Protein AF-0000000087012455 (afdb_homodimer)

Nearest PDB structures (foldseek):
  2fe1-assembly1_A-2  TM=7.683E-01  e=1.495E-05  Pyrobaculum aerophilum str. IM2
  4xgq-assembly2_G  TM=8.069E-01  e=7.813E-05  Mycobacterium tuberculosis H37Rv
  7by2-assembly1_B-2  TM=7.811E-01  e=8.272E-05  Klebsiella pneumoniae
  4xgr-assembly1_A  TM=8.334E-01  e=2.445E-04  Mycobacterium tuberculosis H37Rv
  3zvk-assembly1_B  TM=7.595E-01  e=7.813E-05  Rickettsia felis

Sequence (282 aa):
MIVDTGVIIECINEAGKYHEKVKKLIESNTSLFVTPITLSEVIYVSYRVYRAAGLNDANDYAKEFVEWLLNKLKVTEINHEIVIKAGEIKKKYGIALPDCYVIATADYLKDKALFKKEKEIVQALDRIRKELGDIISFIDKMIVDTGVIIECINEAGKYHEKVKKLIESNTSLFVTPITLSEVIYVSYRVYRAAGLNDANDYAKEFVEWLLNKLKVTEINHEIVIKAGEIKKKYGIALPDCYVIATADYLKDKALFKKEKEIVQALDRIRKELGDIISFIDK

Radius of gyration: 19.21 Å; Cα contacts (8 Å, |Δi|>4): 453; chains: 2; bounding box: 48×53×43 Å

pLDDT: mean 96.35, std 4.44, range [67.0, 98.94]

Structure (mmCIF, N/CA/C/O backbone):
data_AF-0000000087012455-model_v1
#
loop_
_entity.id
_entity.type
_entity.pdbx_description
1 polymer 'PIN domain-containing protein'
#
loop_
_atom_site.group_PDB
_atom_site.id
_atom_site.type_symbol
_atom_site.label_atom_id
_atom_site.label_alt_id
_atom_site.label_comp_id
_atom_site.label_asym_id
_atom_site.label_entity_id
_atom_site.label_seq_id
_atom_site.pdbx_PDB_ins_code
_atom_site.Cartn_x
_atom_site.Cartn_y
_atom_site.Cartn_z
_atom_site.occupancy
_atom_site.B_iso_or_equiv
_atom_site.auth_seq_id
_atom_site.auth_comp_id
_atom_site.auth_asym_id
_atom_site.auth_atom_id
_atom_site.pdbx_PDB_model_num
ATOM 1 N N . MET A 1 1 ? -10.125 6.445 15.523 1 96.12 1 MET A N 1
ATOM 2 C CA . MET A 1 1 ? -10.398 6.648 14.109 1 96.12 1 MET A CA 1
ATOM 3 C C . MET A 1 1 ? -9.133 6.488 13.281 1 96.12 1 MET A C 1
ATOM 5 O O . MET A 1 1 ? -8.062 6.941 13.688 1 96.12 1 MET A O 1
ATOM 9 N N . ILE A 1 2 ? -9.25 5.824 12.172 1 98.44 2 ILE A N 1
ATOM 10 C CA . ILE A 1 2 ? -8.125 5.641 11.266 1 98.44 2 ILE A CA 1
ATOM 11 C C . ILE A 1 2 ? -8.148 6.715 10.18 1 98.44 2 ILE A C 1
ATOM 13 O O . ILE A 1 2 ? -9.094 6.785 9.391 1 98.44 2 ILE A O 1
ATOM 17 N N . VAL A 1 3 ? -7.125 7.523 10.102 1 98.19 3 VAL A N 1
ATOM 18 C CA . VAL A 1 3 ? -7.141 8.711 9.258 1 98.19 3 VAL A CA 1
ATOM 19 C C . VAL A 1 3 ? -6.418 8.422 7.945 1 98.19 3 VAL A C 1
ATOM 21 O O . VAL A 1 3 ? -5.332 7.836 7.941 1 98.19 3 VAL A O 1
ATOM 24 N N . ASP A 1 4 ? -7.012 8.859 6.891 1 98.44 4 ASP A N 1
ATOM 25 C CA . ASP A 1 4 ? -6.445 8.688 5.555 1 98.44 4 ASP A CA 1
ATOM 26 C C . ASP A 1 4 ? -5.445 9.789 5.23 1 98.44 4 ASP A C 1
ATOM 28 O O . ASP A 1 4 ? -5.461 10.852 5.855 1 98.44 4 ASP A O 1
ATOM 32 N N . THR A 1 5 ? -4.668 9.523 4.27 1 98.56 5 THR A N 1
ATOM 33 C CA . THR A 1 5 ? -3.6 10.43 3.865 1 98.56 5 THR A CA 1
ATOM 34 C C . THR A 1 5 ? -4.172 11.781 3.438 1 98.56 5 THR A C 1
ATOM 36 O O . THR A 1 5 ? -3.633 12.828 3.801 1 98.56 5 THR A O 1
ATOM 39 N N . GLY A 1 6 ? -5.266 11.703 2.705 1 97.25 6 GLY A N 1
ATOM 40 C CA . GLY A 1 6 ? -5.852 12.938 2.215 1 97.25 6 GLY A CA 1
ATOM 41 C C . GLY A 1 6 ? -6.262 13.883 3.328 1 97.25 6 GLY A C 1
ATOM 42 O O . GLY A 1 6 ? -6.199 15.109 3.162 1 97.25 6 GLY A O 1
ATOM 43 N N . VAL A 1 7 ? -6.676 13.328 4.414 1 97.69 7 VAL A N 1
ATOM 44 C CA . VAL A 1 7 ? -7.051 14.141 5.57 1 97.69 7 VAL A CA 1
ATOM 45 C C . VAL A 1 7 ? -5.793 14.703 6.23 1 97.69 7 VAL A C 1
ATOM 47 O O . VAL A 1 7 ? -5.723 15.898 6.523 1 97.69 7 VAL A O 1
ATOM 50 N N . ILE A 1 8 ? -4.773 13.938 6.434 1 97.94 8 ILE A N 1
ATOM 51 C CA . ILE A 1 8 ? -3.543 14.328 7.117 1 97.94 8 ILE A CA 1
ATOM 52 C C . ILE A 1 8 ? -2.873 15.469 6.363 1 97.94 8 ILE A C 1
ATOM 54 O O . ILE A 1 8 ? -2.4 16.438 6.973 1 97.94 8 ILE A O 1
ATOM 58 N N . ILE A 1 9 ? -2.861 15.391 5.039 1 97.88 9 ILE A N 1
ATOM 59 C CA . ILE A 1 9 ? -2.131 16.344 4.203 1 97.88 9 ILE A CA 1
ATOM 60 C C . ILE A 1 9 ? -2.801 17.703 4.27 1 97.88 9 ILE A C 1
ATOM 62 O O . ILE A 1 9 ? -2.168 18.734 3.998 1 97.88 9 ILE A O 1
ATOM 66 N N . GLU A 1 10 ? -4.035 17.75 4.699 1 96.69 10 GLU A N 1
ATOM 67 C CA . GLU A 1 10 ? -4.715 19.031 4.875 1 96.69 10 GLU A CA 1
ATOM 68 C C . GLU A 1 10 ? -4.062 19.844 5.98 1 96.69 10 GLU A C 1
ATOM 70 O O . GLU A 1 10 ? -4.234 21.062 6.039 1 96.69 10 GLU A O 1
ATOM 75 N N . CYS A 1 11 ? -3.354 19.203 6.871 1 95.88 11 CYS A N 1
ATOM 76 C CA . CYS A 1 11 ? -2.65 19.891 7.941 1 95.88 11 CYS A CA 1
ATOM 77 C C . CYS A 1 11 ? -1.62 20.859 7.379 1 95.88 11 CYS A C 1
ATOM 79 O O . CYS A 1 11 ? -1.346 21.906 7.98 1 95.88 11 CYS A O 1
ATOM 81 N N . ILE A 1 12 ? -1.13 20.516 6.133 1 96.19 12 ILE A N 1
ATOM 82 C CA . ILE A 1 12 ? -0.026 21.312 5.621 1 96.19 12 ILE A CA 1
ATOM 83 C C . ILE A 1 12 ? -0.475 22.078 4.375 1 96.19 12 ILE A C 1
ATOM 85 O O . ILE A 1 12 ? 0.324 22.766 3.74 1 96.19 12 ILE A O 1
ATOM 89 N N . ASN A 1 13 ? -1.659 21.875 3.98 1 94.06 13 ASN A N 1
ATOM 90 C CA . ASN A 1 13 ? -2.27 22.688 2.938 1 94.06 13 ASN A CA 1
ATOM 91 C C . ASN A 1 13 ? -2.885 23.969 3.512 1 94.06 13 ASN A C 1
ATOM 93 O O . ASN A 1 13 ? -4.102 24.062 3.672 1 94.06 13 ASN A O 1
ATOM 97 N N . GLU A 1 14 ? -2.174 24.953 3.662 1 91 14 GLU A N 1
ATOM 98 C CA . GLU A 1 14 ? -2.557 26.141 4.398 1 91 14 GLU A CA 1
ATOM 99 C C . GLU A 1 14 ? -3.713 26.875 3.713 1 91 14 GLU A C 1
ATOM 101 O O . GLU A 1 14 ? -4.523 27.516 4.375 1 91 14 GLU A O 1
ATOM 106 N N . ALA A 1 15 ? -3.803 26.781 2.42 1 90.44 15 ALA A N 1
ATOM 107 C CA . ALA A 1 15 ? -4.848 27.469 1.668 1 90.44 15 ALA A CA 1
ATOM 108 C C . ALA A 1 15 ? -6.125 26.625 1.61 1 90.44 15 ALA A C 1
ATOM 110 O O . ALA A 1 15 ? -7.16 27.094 1.127 1 90.44 15 ALA A O 1
ATOM 111 N N . GLY A 1 16 ? -6.023 25.469 2.17 1 91 16 GLY A N 1
ATOM 112 C CA . GLY A 1 16 ? -7.145 24.547 2.039 1 91 16 GLY A CA 1
ATOM 113 C C . GLY A 1 16 ? -8.258 24.812 3.029 1 91 16 GLY A C 1
ATOM 114 O O . GLY A 1 16 ? -8.008 25.297 4.137 1 91 16 GLY A O 1
ATOM 115 N N . LYS A 1 17 ? -9.492 24.391 2.662 1 93.19 17 LYS A N 1
ATOM 116 C CA . LYS A 1 17 ? -10.695 24.609 3.455 1 93.19 17 LYS A CA 1
ATOM 117 C C . LYS A 1 17 ? -10.625 23.859 4.785 1 93.19 17 LYS A C 1
ATOM 119 O O . LYS A 1 17 ? -11.164 24.328 5.793 1 93.19 17 LYS A O 1
ATOM 124 N N . TYR A 1 18 ? -9.875 22.797 4.879 1 96.12 18 TYR A N 1
ATOM 125 C CA . TYR A 1 18 ? -9.922 21.922 6.047 1 96.12 18 TYR A CA 1
ATOM 126 C C . TYR A 1 18 ? -8.656 22.062 6.887 1 96.12 18 TYR A C 1
ATOM 128 O O . TYR A 1 18 ? -8.484 21.359 7.883 1 96.12 18 TYR A O 1
ATOM 136 N N . HIS A 1 19 ? -7.82 22.938 6.488 1 96.25 19 HIS A N 1
ATOM 137 C CA . HIS A 1 19 ? -6.516 23.078 7.129 1 96.25 19 HIS A CA 1
ATOM 138 C C . HIS A 1 19 ? -6.66 23.234 8.641 1 96.25 19 HIS A C 1
ATOM 140 O O . HIS A 1 19 ? -6.164 22.406 9.406 1 96.25 19 HIS A O 1
ATOM 146 N N . GLU A 1 20 ? -7.41 24.203 9.117 1 95.44 20 GLU A N 1
ATOM 147 C CA . GLU A 1 20 ? -7.539 24.5 10.547 1 95.44 20 GLU A CA 1
ATOM 148 C C . GLU A 1 20 ? -8.289 23.375 11.266 1 95.44 20 GLU A C 1
ATOM 150 O O . GLU A 1 20 ? -7.934 23.016 12.391 1 95.44 20 GLU A O 1
ATOM 155 N N . LYS A 1 21 ? -9.25 22.859 10.617 1 94.94 21 LYS A N 1
ATOM 156 C CA . LYS A 1 21 ? -10.055 21.797 11.211 1 94.94 21 LYS A CA 1
ATOM 157 C C . LYS A 1 21 ? -9.211 20.562 11.477 1 94.94 21 LYS A C 1
ATOM 159 O O . LYS A 1 21 ? -9.258 19.984 12.57 1 94.94 21 LYS A O 1
ATOM 164 N N . VAL A 1 22 ? -8.438 20.203 10.484 1 96.19 22 VAL A N 1
ATOM 165 C CA . VAL A 1 22 ? -7.637 18.984 10.609 1 96.19 22 VAL A CA 1
ATOM 166 C C . VAL A 1 22 ? -6.504 19.203 11.609 1 96.19 22 VAL A C 1
ATOM 168 O O . VAL A 1 22 ? -6.199 18.328 12.414 1 96.19 22 VAL A O 1
ATOM 171 N N . LYS A 1 23 ? -5.926 20.344 11.539 1 94.62 23 LYS A N 1
ATOM 172 C CA . LYS A 1 23 ? -4.871 20.672 12.5 1 94.62 23 LYS A CA 1
ATOM 173 C C . LYS A 1 23 ? -5.383 20.562 13.938 1 94.62 23 LYS A C 1
ATOM 175 O O . LYS A 1 23 ? -4.734 19.953 14.789 1 94.62 23 LYS A O 1
ATOM 180 N N . LYS A 1 24 ? -6.492 21.094 14.188 1 94.44 24 LYS A N 1
ATOM 181 C CA . LYS A 1 24 ? -7.098 21.047 15.516 1 94.44 24 LYS A CA 1
ATOM 182 C C . LYS A 1 24 ? -7.426 19.609 15.906 1 94.44 24 LYS A C 1
ATOM 184 O O . LYS A 1 24 ? -7.219 19.203 17.062 1 94.44 24 LYS A O 1
ATOM 189 N N . LEU A 1 25 ? -7.934 18.875 14.961 1 94.62 25 LEU A N 1
ATOM 190 C CA . LEU A 1 25 ? -8.297 17.484 15.195 1 94.62 25 LEU A CA 1
ATOM 191 C C . LEU A 1 25 ? -7.078 16.672 15.641 1 94.62 25 LEU A C 1
ATOM 193 O O . LEU A 1 25 ? -7.148 15.93 16.625 1 94.62 25 LEU A O 1
ATOM 197 N N . ILE A 1 26 ? -6 16.844 15.008 1 94.25 26 ILE A N 1
ATOM 198 C CA . ILE A 1 26 ? -4.793 16.078 15.273 1 94.25 26 ILE A CA 1
ATOM 199 C C . ILE A 1 26 ? -4.141 16.578 16.562 1 94.25 26 ILE A C 1
ATOM 201 O O . ILE A 1 26 ? -3.611 15.781 17.344 1 94.25 26 ILE A O 1
ATOM 205 N N . GLU A 1 27 ? -4.301 17.812 16.859 1 93.06 27 GLU A N 1
ATOM 206 C CA . GLU A 1 27 ? -3.686 18.406 18.047 1 93.06 27 GLU A CA 1
ATOM 207 C C . GLU A 1 27 ? -4.484 18.062 19.297 1 93.06 27 GLU A C 1
ATOM 209 O O . GLU A 1 27 ? -3.928 18.016 20.391 1 93.06 27 GLU A O 1
ATOM 214 N N . SER A 1 28 ? -5.734 17.953 19.266 1 87.5 28 SER A N 1
ATOM 215 C CA . SER A 1 28 ? -6.617 17.812 20.422 1 87.5 28 SER A CA 1
ATOM 216 C C . SER A 1 28 ? -6.508 16.422 21.031 1 87.5 28 SER A C 1
ATOM 218 O O . SER A 1 28 ? -7.113 16.141 22.078 1 87.5 28 SER A O 1
ATOM 220 N N . ASN A 1 29 ? -5.57 15.766 20.906 1 67.12 29 ASN A N 1
ATOM 221 C CA . ASN A 1 29 ? -5.281 14.477 21.516 1 67.12 29 ASN A CA 1
ATOM 222 C C . ASN A 1 29 ? -6.418 13.484 21.297 1 67.12 29 ASN A C 1
ATOM 224 O O . ASN A 1 29 ? -6.973 12.945 22.266 1 67.12 29 ASN A O 1
ATOM 228 N N . THR A 1 30 ? -6.859 13.445 20.203 1 69.62 30 THR A N 1
ATOM 229 C CA . THR A 1 30 ? -7.852 12.445 19.844 1 69.62 30 THR A CA 1
ATOM 230 C C . THR A 1 30 ? -7.176 11.109 19.531 1 69.62 30 THR A C 1
ATOM 232 O O . THR A 1 30 ? -5.965 11.055 19.297 1 69.62 30 THR A O 1
ATOM 235 N N . SER A 1 31 ? -7.738 10.023 19.906 1 88.12 31 SER A N 1
ATOM 236 C CA . SER A 1 31 ? -7.406 8.641 19.578 1 88.12 31 SER A CA 1
ATOM 237 C C . SER A 1 31 ? -7.387 8.414 18.078 1 88.12 31 SER A C 1
ATOM 239 O O . SER A 1 31 ? -8.219 7.676 17.547 1 88.12 31 SER A O 1
ATOM 241 N N . LEU A 1 32 ? -6.457 9.117 17.406 1 95.94 32 LEU A N 1
ATOM 242 C CA . LEU A 1 32 ? -6.309 8.992 15.953 1 95.94 32 LEU A CA 1
ATOM 243 C C . LEU A 1 32 ? -5.176 8.039 15.602 1 95.94 32 LEU A C 1
ATOM 245 O O . LEU A 1 32 ? -4.137 8.023 16.266 1 95.94 32 LEU A O 1
ATOM 249 N N . PHE A 1 33 ? -5.465 7.273 14.602 1 97.88 33 PHE A N 1
ATOM 250 C CA . PHE A 1 33 ? -4.488 6.301 14.125 1 97.88 33 PHE A CA 1
ATOM 251 C C . PHE A 1 33 ? -4.227 6.477 12.641 1 97.88 33 PHE A C 1
ATOM 253 O O . PHE A 1 33 ? -5.094 6.953 11.898 1 97.88 33 PHE A O 1
ATOM 260 N N . VAL A 1 34 ? -3.09 6.145 12.273 1 98.38 34 VAL A N 1
ATOM 261 C CA . VAL A 1 34 ? -2.785 5.934 10.859 1 98.38 34 VAL A CA 1
ATOM 262 C C . VAL A 1 34 ? -2.273 4.512 10.648 1 98.38 34 VAL A C 1
ATOM 264 O O . VAL A 1 34 ? -1.724 3.9 11.562 1 98.38 34 VAL A O 1
ATOM 267 N N . THR A 1 35 ? -2.475 4.012 9.469 1 98.88 35 THR A N 1
ATOM 268 C CA . THR A 1 35 ? -1.866 2.729 9.125 1 98.88 35 THR A CA 1
ATOM 269 C C . THR A 1 35 ? -0.404 2.912 8.734 1 98.88 35 THR A C 1
ATOM 271 O O . THR A 1 35 ? 0.019 4.02 8.391 1 98.88 35 THR A O 1
ATOM 274 N N . PRO A 1 36 ? 0.361 1.833 8.742 1 98.81 36 PRO A N 1
ATOM 275 C CA . PRO A 1 36 ? 1.727 1.922 8.227 1 98.81 36 PRO A CA 1
ATOM 276 C C . PRO A 1 36 ? 1.777 2.432 6.785 1 98.81 36 PRO A C 1
ATOM 278 O O . PRO A 1 36 ? 2.662 3.217 6.438 1 98.81 36 PRO A O 1
ATOM 281 N N . ILE A 1 37 ? 0.837 2.062 5.961 1 98.88 37 ILE A N 1
ATOM 282 C CA . ILE A 1 37 ? 0.806 2.443 4.555 1 98.88 37 ILE A CA 1
ATOM 283 C C . ILE A 1 37 ? 0.484 3.932 4.43 1 98.88 37 ILE A C 1
ATOM 285 O O . ILE A 1 37 ? 1.097 4.641 3.629 1 98.88 37 ILE A O 1
ATOM 289 N N . THR A 1 38 ? -0.435 4.402 5.238 1 98.81 38 THR A N 1
ATOM 290 C CA . THR A 1 38 ? -0.749 5.824 5.262 1 98.81 38 THR A CA 1
ATOM 291 C C . THR A 1 38 ? 0.479 6.645 5.648 1 98.81 38 THR A C 1
ATOM 293 O O . THR A 1 38 ? 0.753 7.684 5.043 1 98.81 38 THR A O 1
ATOM 296 N N . LEU A 1 39 ? 1.195 6.156 6.629 1 98.81 39 LEU A N 1
ATOM 297 C CA . LEU A 1 39 ? 2.396 6.859 7.062 1 98.81 39 LEU A CA 1
ATOM 298 C C . LEU A 1 39 ? 3.416 6.945 5.934 1 98.81 39 LEU A C 1
ATOM 300 O O . LEU A 1 39 ? 4.008 8 5.703 1 98.81 39 LEU A O 1
ATOM 304 N N . SER A 1 40 ? 3.641 5.867 5.195 1 98.88 40 SER A N 1
ATOM 305 C CA . SER A 1 40 ? 4.539 5.883 4.043 1 98.88 40 SER A CA 1
ATOM 306 C C . SER A 1 40 ? 4.09 6.902 3.006 1 98.88 40 SER A C 1
ATOM 308 O O . SER A 1 40 ? 4.914 7.609 2.426 1 98.88 40 SER A O 1
ATOM 310 N N . GLU A 1 41 ? 2.814 6.973 2.812 1 98.81 41 GLU A N 1
ATOM 311 C CA . GLU A 1 41 ? 2.258 7.914 1.846 1 98.81 41 GLU A CA 1
ATOM 312 C C . GLU A 1 41 ? 2.525 9.359 2.266 1 98.81 41 GLU A C 1
ATOM 314 O O . GLU A 1 41 ? 2.863 10.203 1.431 1 98.81 41 GLU A O 1
ATOM 319 N N . VAL A 1 42 ? 2.34 9.602 3.504 1 98.75 42 VAL A N 1
ATOM 320 C CA . VAL A 1 42 ? 2.496 10.961 4.004 1 98.75 42 VAL A CA 1
ATOM 321 C C . VAL A 1 42 ? 3.928 11.438 3.77 1 98.75 42 VAL A C 1
ATOM 323 O O . VAL A 1 42 ? 4.156 12.609 3.477 1 98.75 42 VAL A O 1
ATOM 326 N N . ILE A 1 43 ? 4.887 10.531 3.771 1 98.75 43 ILE A N 1
ATOM 327 C CA . ILE A 1 43 ? 6.297 10.875 3.607 1 98.75 43 ILE A CA 1
ATOM 328 C C . ILE A 1 43 ? 6.52 11.484 2.225 1 98.75 43 ILE A C 1
ATOM 330 O O . ILE A 1 43 ? 7.035 12.594 2.107 1 98.75 43 ILE A O 1
ATOM 334 N N . TYR A 1 44 ? 6.008 10.836 1.183 1 98.62 44 TYR A N 1
ATOM 335 C CA . TYR A 1 44 ? 6.309 11.352 -0.147 1 98.62 44 TYR A CA 1
ATOM 336 C C . TYR A 1 44 ? 5.285 12.398 -0.568 1 98.62 44 TYR A C 1
ATOM 338 O O . TYR A 1 44 ? 5.602 13.32 -1.33 1 98.62 44 TYR A O 1
ATOM 346 N N . VAL A 1 45 ? 4.09 12.359 -0.045 1 98.44 45 VAL A N 1
ATOM 347 C CA . VAL A 1 45 ? 3.059 13.312 -0.446 1 98.44 45 VAL A CA 1
ATOM 348 C C . VAL A 1 45 ? 3.342 14.68 0.185 1 98.44 45 VAL A C 1
ATOM 350 O O . VAL A 1 45 ? 3.18 15.711 -0.463 1 98.44 45 VAL A O 1
ATOM 353 N N . SER A 1 46 ? 3.734 14.664 1.467 1 98.62 46 SER A N 1
ATOM 354 C CA . SER A 1 46 ? 4.078 15.93 2.1 1 98.62 46 SER A CA 1
ATOM 355 C C . SER A 1 46 ? 5.266 16.594 1.403 1 98.62 46 SER A C 1
ATOM 357 O O . SER A 1 46 ? 5.273 17.812 1.202 1 98.62 46 SER A O 1
ATOM 359 N N . TYR A 1 47 ? 6.246 15.781 0.954 1 98.31 47 TYR A N 1
ATOM 360 C CA . TYR A 1 47 ? 7.371 16.281 0.175 1 98.31 47 TYR A CA 1
ATOM 361 C C . TYR A 1 47 ? 6.891 16.969 -1.095 1 98.31 47 TYR A C 1
ATOM 363 O O . TYR A 1 47 ? 7.336 18.078 -1.417 1 98.31 47 TYR A O 1
ATOM 371 N N . ARG A 1 48 ? 6.004 16.391 -1.725 1 97.19 48 ARG A N 1
ATOM 372 C CA . ARG A 1 48 ? 5.48 16.938 -2.971 1 97.19 48 ARG A CA 1
ATOM 373 C C . ARG A 1 48 ? 4.734 18.25 -2.725 1 97.19 48 ARG A C 1
ATOM 375 O O . ARG A 1 48 ? 4.836 19.188 -3.52 1 97.19 48 ARG A O 1
ATOM 382 N N . VAL A 1 49 ? 3.988 18.266 -1.613 1 96.62 49 VAL A N 1
ATOM 383 C CA . VAL A 1 49 ? 3.23 19.453 -1.26 1 96.62 49 VAL A CA 1
ATOM 384 C C . VAL A 1 49 ? 4.188 20.609 -0.977 1 96.62 49 VAL A C 1
ATOM 386 O O . VAL A 1 49 ? 4.008 21.719 -1.493 1 96.62 49 VAL A O 1
ATOM 389 N N . TYR A 1 50 ? 5.223 20.344 -0.247 1 97.44 50 TYR A N 1
ATOM 390 C CA . TYR A 1 50 ? 6.184 21.391 0.106 1 97.44 50 TYR A CA 1
ATOM 391 C C . TYR A 1 50 ? 6.98 21.828 -1.115 1 97.44 50 TYR A C 1
ATOM 393 O O . TYR A 1 50 ? 7.266 23.016 -1.278 1 97.44 50 TYR A O 1
ATOM 401 N N . ARG A 1 51 ? 7.309 20.906 -1.937 1 96.12 51 ARG A N 1
ATOM 402 C CA . ARG A 1 51 ? 8 21.25 -3.176 1 96.12 51 ARG A CA 1
ATOM 403 C C . ARG A 1 51 ? 7.129 22.125 -4.062 1 96.12 51 ARG A C 1
ATOM 405 O O . ARG A 1 51 ? 7.609 23.109 -4.641 1 96.12 51 ARG A O 1
ATOM 412 N N . ALA A 1 52 ? 5.922 21.797 -4.156 1 94.75 52 ALA A N 1
ATOM 413 C CA . ALA A 1 52 ? 4.984 22.547 -4.984 1 94.75 52 ALA A CA 1
ATOM 414 C C . ALA A 1 52 ? 4.773 23.953 -4.434 1 94.75 52 ALA A C 1
ATOM 416 O O . ALA A 1 52 ? 4.5 24.891 -5.191 1 94.75 52 ALA A O 1
ATOM 417 N N . ALA A 1 53 ? 4.918 24.094 -3.139 1 93.81 53 ALA A N 1
ATOM 418 C CA . ALA A 1 53 ? 4.758 25.375 -2.479 1 93.81 53 ALA A CA 1
ATOM 419 C C . ALA A 1 53 ? 6.012 26.234 -2.645 1 93.81 53 ALA A C 1
ATOM 421 O O . ALA A 1 53 ? 6.066 27.375 -2.154 1 93.81 53 ALA A O 1
ATOM 422 N N . GLY A 1 54 ? 7.086 25.672 -3.209 1 92.94 54 GLY A N 1
ATOM 423 C CA . GLY A 1 54 ? 8.281 26.438 -3.523 1 92.94 54 GLY A CA 1
ATOM 424 C C . GLY A 1 54 ? 9.312 26.422 -2.408 1 92.94 54 GLY A C 1
ATOM 425 O O . GLY A 1 54 ? 10.219 27.266 -2.383 1 92.94 54 GLY A O 1
ATOM 426 N N . LEU A 1 55 ? 9.133 25.453 -1.571 1 92.5 55 LEU A N 1
ATOM 427 C CA . LEU A 1 55 ? 10.07 25.406 -0.458 1 92.5 55 LEU A CA 1
ATOM 428 C C . LEU A 1 55 ? 11.328 24.625 -0.846 1 92.5 55 LEU A C 1
ATOM 430 O O . LEU A 1 55 ? 11.25 23.484 -1.289 1 92.5 55 LEU A O 1
ATOM 434 N N . ASN A 1 56 ? 12.484 25.25 -0.718 1 91.69 56 ASN A N 1
ATOM 435 C CA . ASN A 1 56 ? 13.75 24.656 -1.141 1 91.69 56 ASN A CA 1
ATOM 436 C C . ASN A 1 56 ? 14.156 23.5 -0.242 1 91.69 56 ASN A C 1
ATOM 438 O O . ASN A 1 56 ? 14.875 22.594 -0.677 1 91.69 56 ASN A O 1
ATOM 442 N N . ASP A 1 57 ? 13.672 23.438 0.977 1 96.25 57 ASP A N 1
ATOM 443 C CA . ASP A 1 57 ? 14.008 22.359 1.912 1 96.25 57 ASP A CA 1
ATOM 444 C C . ASP A 1 57 ? 12.805 21.453 2.16 1 96.25 57 ASP A C 1
ATOM 446 O O . ASP A 1 57 ? 12.508 21.109 3.305 1 96.25 57 ASP A O 1
ATOM 450 N N . ALA A 1 58 ? 12.172 21.125 1.085 1 97 58 ALA A N 1
ATOM 451 C CA . ALA A 1 58 ? 10.945 20.344 1.163 1 97 58 ALA A CA 1
ATOM 452 C C . ALA A 1 58 ? 11.172 19.031 1.908 1 97 58 ALA A C 1
ATOM 454 O O . ALA A 1 58 ? 10.297 18.562 2.637 1 97 58 ALA A O 1
ATOM 455 N N . ASN A 1 59 ? 12.336 18.422 1.701 1 96.94 59 ASN A N 1
ATOM 456 C CA . ASN A 1 59 ? 12.664 17.156 2.375 1 96.94 59 ASN A CA 1
ATOM 457 C C . ASN A 1 59 ? 12.672 17.328 3.893 1 96.94 59 ASN A C 1
ATOM 459 O O . ASN A 1 59 ? 12.141 16.484 4.617 1 96.94 59 ASN A O 1
ATOM 463 N N . ASP A 1 60 ? 13.266 18.422 4.367 1 97.94 60 ASP A N 1
ATOM 464 C CA . ASP A 1 60 ? 13.336 18.672 5.801 1 97.94 60 ASP A CA 1
ATOM 465 C C . ASP A 1 60 ? 11.953 18.953 6.379 1 97.94 60 ASP A C 1
ATOM 467 O O . ASP A 1 60 ? 11.625 18.484 7.469 1 97.94 60 ASP A O 1
ATOM 471 N N . TYR A 1 61 ? 11.188 19.688 5.621 1 97.75 61 TYR A N 1
ATOM 472 C CA . TYR A 1 61 ? 9.828 19.984 6.066 1 97.75 61 TYR A CA 1
ATOM 473 C C . TYR A 1 61 ? 9 18.719 6.16 1 97.75 61 TYR A C 1
ATOM 475 O O . TYR A 1 61 ? 8.242 18.531 7.121 1 97.75 61 TYR A O 1
ATOM 483 N N . ALA A 1 62 ? 9.148 17.875 5.16 1 98.31 62 ALA A N 1
ATOM 484 C CA . ALA A 1 62 ? 8.414 16.609 5.172 1 98.31 62 ALA A CA 1
ATOM 485 C C . ALA A 1 62 ? 8.828 15.75 6.359 1 98.31 62 ALA A C 1
ATOM 487 O O . ALA A 1 62 ? 7.973 15.172 7.039 1 98.31 62 ALA A O 1
ATOM 488 N N . LYS A 1 63 ? 10.102 15.68 6.621 1 97.94 63 LYS A N 1
ATOM 489 C CA . LYS A 1 63 ? 10.609 14.914 7.754 1 97.94 63 LYS A CA 1
ATOM 490 C C . LYS A 1 63 ? 10.055 15.445 9.07 1 97.94 63 LYS A C 1
ATOM 492 O O . LYS A 1 63 ? 9.641 14.68 9.938 1 97.94 63 LYS A O 1
ATOM 497 N N . GLU A 1 64 ? 10.062 16.75 9.211 1 98.25 64 GLU A N 1
ATOM 498 C CA . GLU A 1 64 ? 9.555 17.391 10.422 1 98.25 64 GLU A CA 1
ATOM 499 C C . GLU A 1 64 ? 8.062 17.125 10.594 1 98.25 64 GLU A C 1
ATOM 501 O O . GLU A 1 64 ? 7.586 16.891 11.703 1 98.25 64 GLU A O 1
ATOM 506 N N . PHE A 1 65 ? 7.418 17.234 9.477 1 98.31 65 PHE A N 1
ATOM 507 C CA . PHE A 1 65 ? 5.98 16.984 9.523 1 98.31 65 PHE A CA 1
ATOM 508 C C . PHE A 1 65 ? 5.68 15.562 9.977 1 98.31 65 PHE A C 1
ATOM 510 O O . PHE A 1 65 ? 4.812 15.352 10.828 1 98.31 65 PHE A O 1
ATOM 517 N N . VAL A 1 66 ? 6.344 14.578 9.453 1 98.38 66 VAL A N 1
ATOM 518 C CA . VAL A 1 66 ? 6.152 13.172 9.812 1 98.38 66 VAL A CA 1
ATOM 519 C C . VAL A 1 66 ? 6.488 12.969 11.289 1 98.38 66 VAL A C 1
ATOM 521 O O . VAL A 1 66 ? 5.777 12.25 12 1 98.38 66 VAL A O 1
ATOM 524 N N . GLU A 1 67 ? 7.551 13.586 11.742 1 98 67 GLU A N 1
ATOM 525 C CA . GLU A 1 67 ? 7.918 13.492 13.148 1 98 67 GLU A CA 1
ATOM 526 C C . GLU A 1 67 ? 6.832 14.078 14.039 1 98 67 GLU A C 1
ATOM 528 O O . GLU A 1 67 ? 6.488 13.5 15.07 1 98 67 GLU A O 1
ATOM 533 N N . TRP A 1 68 ? 6.383 15.211 13.633 1 97 68 TRP A N 1
ATOM 534 C CA . TRP A 1 68 ? 5.293 15.852 14.367 1 97 68 TRP A CA 1
ATOM 535 C C . TRP A 1 68 ? 4.07 14.938 14.422 1 97 68 TRP A C 1
ATOM 537 O O . TRP A 1 68 ? 3.479 14.742 15.484 1 97 68 TRP A O 1
ATOM 547 N N . LEU A 1 69 ? 3.73 14.398 13.281 1 97.06 69 LEU A N 1
ATOM 548 C CA . LEU A 1 69 ? 2.584 13.5 13.172 1 97.06 69 LEU A CA 1
ATOM 549 C C . LEU A 1 69 ? 2.721 12.32 14.125 1 97.06 69 LEU A C 1
ATOM 551 O O . LEU A 1 69 ? 1.759 11.953 14.805 1 97.06 69 LEU A O 1
ATOM 555 N N . LEU A 1 70 ? 3.916 11.75 14.234 1 96.19 70 LEU A N 1
ATOM 556 C CA . LEU A 1 70 ? 4.172 10.562 15.047 1 96.19 70 LEU A CA 1
ATOM 557 C C . LEU A 1 70 ? 4.113 10.898 16.531 1 96.19 70 LEU A C 1
ATOM 559 O O . LEU A 1 70 ? 3.969 10.008 17.375 1 96.19 70 LEU A O 1
ATOM 563 N N . ASN A 1 71 ? 4.242 12.172 16.828 1 94.94 71 ASN A N 1
ATOM 564 C CA . ASN A 1 71 ? 4.09 12.617 18.203 1 94.94 71 ASN A CA 1
ATOM 565 C C . ASN A 1 71 ? 2.623 12.828 18.562 1 94.94 71 ASN A C 1
ATOM 567 O O . ASN A 1 71 ? 2.277 12.93 19.75 1 94.94 71 ASN A O 1
ATOM 571 N N . LYS A 1 72 ? 1.805 12.844 17.531 1 94.81 72 LYS A N 1
ATOM 572 C CA . LYS A 1 72 ? 0.411 13.203 17.766 1 94.81 72 LYS A CA 1
ATOM 573 C C . LYS A 1 72 ? -0.51 12 17.594 1 94.81 72 LYS A C 1
ATOM 575 O O . LYS A 1 72 ? -1.573 11.93 18.219 1 94.81 72 LYS A O 1
ATOM 580 N N . LEU A 1 73 ? -0.109 11.133 16.734 1 94.81 73 LEU A N 1
ATOM 581 C CA . LEU A 1 73 ? -0.978 9.992 16.453 1 94.81 73 LEU A CA 1
ATOM 582 C C . LEU A 1 73 ? -0.197 8.68 16.531 1 94.81 73 LEU A C 1
ATOM 584 O O . LEU A 1 73 ? 1.036 8.688 16.531 1 94.81 73 LEU A O 1
ATOM 588 N N . LYS A 1 74 ? -0.965 7.57 16.578 1 95.38 74 LYS A N 1
ATOM 589 C CA . LYS A 1 74 ? -0.358 6.242 16.656 1 95.38 74 LYS A CA 1
ATOM 590 C C . LYS A 1 74 ? -0.452 5.512 15.32 1 95.38 74 LYS A C 1
ATOM 592 O O . LYS A 1 74 ? -1.41 5.707 14.562 1 95.38 74 LYS A O 1
ATOM 597 N N . VAL A 1 75 ? 0.497 4.688 15.094 1 97.88 75 VAL A N 1
ATOM 598 C CA . VAL A 1 75 ? 0.496 3.832 13.914 1 97.88 75 VAL A CA 1
ATOM 599 C C . VAL A 1 75 ? -0.041 2.449 14.273 1 97.88 75 VAL A C 1
ATOM 601 O O . VAL A 1 75 ? 0.437 1.819 15.219 1 97.88 75 VAL A O 1
ATOM 604 N N . THR A 1 76 ? -0.972 1.984 13.578 1 98.19 76 THR A N 1
ATOM 605 C CA . THR A 1 76 ? -1.567 0.684 13.859 1 98.19 76 THR A CA 1
ATOM 606 C C . THR A 1 76 ? -0.651 -0.444 13.398 1 98.19 76 THR A C 1
ATOM 608 O O . THR A 1 76 ? 0.292 -0.212 12.641 1 98.19 76 THR A O 1
ATOM 611 N N . GLU A 1 77 ? -0.935 -1.619 13.922 1 96.94 77 GLU A N 1
ATOM 612 C CA . GLU A 1 77 ? -0.327 -2.82 13.359 1 96.94 77 GLU A CA 1
ATOM 613 C C . GLU A 1 77 ? -1.13 -3.334 12.164 1 96.94 77 GLU A C 1
ATOM 615 O O . GLU A 1 77 ? -2.295 -2.971 11.992 1 96.94 77 GLU A O 1
ATOM 620 N N . ILE A 1 78 ? -0.465 -4.059 11.352 1 97.25 78 ILE A N 1
ATOM 621 C CA . ILE A 1 78 ? -1.134 -4.781 10.273 1 97.25 78 ILE A CA 1
ATOM 622 C C . ILE A 1 78 ? -1.027 -6.285 10.516 1 97.25 78 ILE A C 1
ATOM 624 O O . ILE A 1 78 ? 0.075 -6.82 10.656 1 97.25 78 ILE A O 1
ATOM 628 N N . ASN A 1 79 ? -2.184 -6.934 10.672 1 98.06 79 ASN A N 1
ATOM 629 C CA . ASN A 1 79 ? -2.189 -8.383 10.844 1 98.06 79 ASN A CA 1
ATOM 630 C C . ASN A 1 79 ? -2.773 -9.086 9.625 1 98.06 79 ASN A C 1
ATOM 632 O O . ASN A 1 79 ? -3.15 -8.438 8.648 1 98.06 79 ASN A O 1
ATOM 636 N N . HIS A 1 80 ? -2.801 -10.359 9.734 1 98.06 80 HIS A N 1
ATOM 637 C CA . HIS A 1 80 ? -3.234 -11.18 8.609 1 98.06 80 HIS A CA 1
ATOM 638 C C . HIS A 1 80 ? -4.664 -10.836 8.203 1 98.06 80 HIS A C 1
ATOM 640 O O . HIS A 1 80 ? -4.977 -10.766 7.012 1 98.06 80 HIS A O 1
ATOM 646 N N . GLU A 1 81 ? -5.492 -10.633 9.133 1 98.56 81 GLU A N 1
ATOM 647 C CA . GLU A 1 81 ? -6.891 -10.32 8.844 1 98.56 81 GLU A CA 1
ATOM 648 C C . GLU A 1 81 ? -7.02 -9.008 8.078 1 98.56 81 GLU A C 1
ATOM 650 O O . GLU A 1 81 ? -7.789 -8.922 7.117 1 98.56 81 GLU A O 1
ATOM 655 N N . ILE A 1 82 ? -6.277 -8.023 8.477 1 98.81 82 ILE A N 1
ATOM 656 C CA . ILE A 1 82 ? -6.301 -6.719 7.828 1 98.81 82 ILE A CA 1
ATOM 657 C C . ILE A 1 82 ? -5.762 -6.84 6.402 1 98.81 82 ILE A C 1
ATOM 659 O O . ILE A 1 82 ? -6.32 -6.254 5.469 1 98.81 82 ILE A O 1
ATOM 663 N N . VAL A 1 83 ? -4.75 -7.645 6.242 1 98.88 83 VAL A N 1
ATOM 664 C CA . VAL A 1 83 ? -4.109 -7.836 4.945 1 98.88 83 VAL A CA 1
ATOM 665 C C . VAL A 1 83 ? -5.098 -8.461 3.967 1 98.88 83 VAL A C 1
ATOM 667 O O . VAL A 1 83 ? -5.262 -7.98 2.844 1 98.88 83 VAL A O 1
ATOM 670 N N . ILE A 1 84 ? -5.781 -9.461 4.418 1 98.69 84 ILE A N 1
ATOM 671 C CA . ILE A 1 84 ? -6.742 -10.164 3.58 1 98.69 84 ILE A CA 1
ATOM 672 C C . ILE A 1 84 ? -7.926 -9.258 3.268 1 98.69 84 ILE A C 1
ATOM 674 O O . ILE A 1 84 ? -8.336 -9.141 2.111 1 98.69 84 ILE A O 1
ATOM 678 N N . LYS A 1 85 ? -8.352 -8.586 4.227 1 98.75 85 LYS A N 1
ATOM 679 C CA . LYS A 1 85 ? -9.508 -7.707 4.062 1 98.75 85 LYS A CA 1
ATOM 680 C C . LYS A 1 85 ? -9.195 -6.562 3.102 1 98.75 85 LYS A C 1
ATOM 682 O O . LYS A 1 85 ? -10.039 -6.188 2.281 1 98.75 85 LYS A O 1
ATOM 687 N N . ALA A 1 86 ? -8.047 -5.988 3.197 1 98.88 86 ALA A N 1
ATOM 688 C CA . ALA A 1 86 ? -7.664 -4.91 2.293 1 98.88 86 ALA A CA 1
ATOM 689 C C . ALA A 1 86 ? -7.684 -5.379 0.84 1 98.88 86 ALA A C 1
ATOM 691 O O . ALA A 1 86 ? -8.188 -4.676 -0.038 1 98.88 86 ALA A O 1
ATOM 692 N N . GLY A 1 87 ? -7.105 -6.594 0.585 1 98.81 87 GLY A N 1
ATOM 693 C CA . GLY A 1 87 ? -7.145 -7.152 -0.756 1 98.81 87 GLY A CA 1
ATOM 694 C C . GLY A 1 87 ? -8.555 -7.395 -1.263 1 98.81 87 GLY A C 1
ATOM 695 O O . GLY A 1 87 ? -8.852 -7.133 -2.43 1 98.81 87 GLY A O 1
ATOM 696 N N . GLU A 1 88 ? -9.422 -7.84 -0.349 1 98.69 88 GLU A N 1
ATOM 697 C CA . GLU A 1 88 ? -10.805 -8.117 -0.714 1 98.69 88 GLU A CA 1
ATOM 698 C C . GLU A 1 88 ? -11.562 -6.832 -1.021 1 98.69 88 GLU A C 1
ATOM 700 O O . GLU A 1 88 ? -12.367 -6.785 -1.952 1 98.69 88 GLU A O 1
ATOM 705 N N . ILE A 1 89 ? -11.312 -5.832 -0.254 1 98.69 89 ILE A N 1
ATOM 706 C CA . ILE A 1 89 ? -11.945 -4.539 -0.485 1 98.69 89 ILE A CA 1
ATOM 707 C C . ILE A 1 89 ? -11.516 -3.986 -1.842 1 98.69 89 ILE A C 1
ATOM 709 O O . ILE A 1 89 ? -12.344 -3.502 -2.615 1 98.69 89 ILE A O 1
ATOM 713 N N . LYS A 1 90 ? -10.281 -4.086 -2.111 1 98.56 90 LYS A N 1
ATOM 714 C CA . LYS A 1 90 ? -9.781 -3.639 -3.408 1 98.56 90 LYS A CA 1
ATOM 715 C C . LYS A 1 90 ? -10.438 -4.418 -4.547 1 98.56 90 LYS A C 1
ATOM 717 O O . LYS A 1 90 ? -10.836 -3.836 -5.559 1 98.56 90 LYS A O 1
ATOM 722 N N . LYS A 1 91 ? -10.492 -5.66 -4.387 1 98.19 91 LYS A N 1
ATOM 723 C CA . LYS A 1 91 ? -11.102 -6.531 -5.383 1 98.19 91 LYS A CA 1
ATOM 724 C C . LYS A 1 91 ? -12.539 -6.117 -5.668 1 98.19 91 LYS A C 1
ATOM 726 O O . LYS A 1 91 ? -12.961 -6.066 -6.828 1 98.19 91 LYS A O 1
ATOM 731 N N . LYS A 1 92 ? -13.242 -5.758 -4.648 1 97.38 92 LYS A N 1
ATOM 732 C CA . LYS A 1 92 ? -14.68 -5.516 -4.746 1 97.38 92 LYS A CA 1
ATOM 733 C C . LYS A 1 92 ? -14.969 -4.098 -5.234 1 97.38 92 LYS A C 1
ATOM 735 O O . LYS A 1 92 ? -15.891 -3.883 -6.023 1 97.38 92 LYS A O 1
ATOM 740 N N . TYR A 1 93 ? -14.141 -3.098 -4.793 1 97.44 93 TYR A N 1
ATOM 741 C CA . TYR A 1 93 ? -14.578 -1.718 -4.984 1 97.44 93 TYR A CA 1
ATOM 742 C C . TYR A 1 93 ? -13.602 -0.956 -5.871 1 97.44 93 TYR A C 1
ATOM 744 O O . TYR A 1 93 ? -13.891 0.158 -6.312 1 97.44 93 TYR A O 1
ATOM 752 N N . GLY A 1 94 ? -12.477 -1.437 -6.008 1 96.75 94 GLY A N 1
ATOM 753 C CA . GLY A 1 94 ? -11.539 -0.863 -6.961 1 96.75 94 GLY A CA 1
ATOM 754 C C . GLY A 1 94 ? -10.914 0.434 -6.477 1 96.75 94 GLY A C 1
ATOM 755 O O . GLY A 1 94 ? -10.406 1.222 -7.281 1 96.75 94 GLY A O 1
ATOM 756 N N . ILE A 1 95 ? -10.984 0.655 -5.203 1 97.12 95 ILE A N 1
ATOM 757 C CA . ILE A 1 95 ? -10.359 1.864 -4.68 1 97.12 95 ILE A CA 1
ATOM 758 C C . ILE A 1 95 ? -8.867 1.613 -4.453 1 97.12 95 ILE A C 1
ATOM 760 O O . ILE A 1 95 ? -8.414 0.469 -4.496 1 97.12 95 ILE A O 1
ATOM 764 N N . ALA A 1 96 ? -8.078 2.66 -4.219 1 97.56 96 ALA A N 1
ATOM 765 C CA . ALA A 1 96 ? -6.633 2.541 -4.066 1 97.56 96 ALA A CA 1
ATOM 766 C C . ALA A 1 96 ? -6.277 1.668 -2.869 1 97.56 96 ALA A C 1
ATOM 768 O O . ALA A 1 96 ? -6.934 1.73 -1.829 1 97.56 96 ALA A O 1
ATOM 769 N N . LEU A 1 97 ? -5.258 0.915 -2.988 1 98.5 97 LEU A N 1
ATOM 770 C CA . LEU A 1 97 ? -4.891 -0.082 -1.988 1 98.5 97 LEU A CA 1
ATOM 771 C C . LEU A 1 97 ? -4.633 0.575 -0.637 1 98.5 97 LEU A C 1
ATOM 773 O O . LEU A 1 97 ? -5.098 0.086 0.396 1 98.5 97 LEU A O 1
ATOM 777 N N . PRO A 1 98 ? -3.928 1.725 -0.554 1 98.56 98 PRO A N 1
ATOM 778 C CA . PRO A 1 98 ? -3.744 2.361 0.752 1 98.56 98 PRO A CA 1
ATOM 779 C C . PRO A 1 98 ? -5.07 2.711 1.429 1 98.56 98 PRO A C 1
ATOM 781 O O . PRO A 1 98 ? -5.203 2.553 2.645 1 98.56 98 PRO A O 1
ATOM 784 N N . ASP A 1 99 ? -6.047 3.129 0.648 1 98.62 99 ASP A N 1
ATOM 785 C CA . ASP A 1 99 ? -7.367 3.432 1.193 1 98.62 99 ASP A CA 1
ATOM 786 C C . ASP A 1 99 ? -8.047 2.17 1.712 1 98.62 99 ASP A C 1
ATOM 788 O O . ASP A 1 99 ? -8.773 2.213 2.711 1 98.62 99 ASP A O 1
ATOM 792 N N . CYS A 1 100 ? -7.832 1.076 1.037 1 98.88 100 CYS A N 1
ATOM 793 C CA . CYS A 1 100 ? -8.375 -0.202 1.481 1 98.88 100 CYS A CA 1
ATOM 794 C C . CYS A 1 100 ? -7.832 -0.579 2.854 1 98.88 100 CYS A C 1
ATOM 796 O O . CYS A 1 100 ? -8.555 -1.134 3.684 1 98.88 100 CYS A O 1
ATOM 798 N N . TYR A 1 101 ? -6.578 -0.284 3.088 1 98.94 101 TYR A N 1
ATOM 799 C CA . TYR A 1 101 ? -5.98 -0.585 4.383 1 98.94 101 TYR A CA 1
ATOM 800 C C . TYR A 1 101 ? -6.59 0.279 5.48 1 98.94 101 TYR A C 1
ATOM 802 O O . TYR A 1 101 ? -6.73 -0.164 6.621 1 98.94 101 TYR A O 1
ATOM 810 N N . VAL A 1 102 ? -6.938 1.533 5.137 1 98.94 102 VAL A N 1
ATOM 811 C CA . VAL A 1 102 ? -7.598 2.408 6.10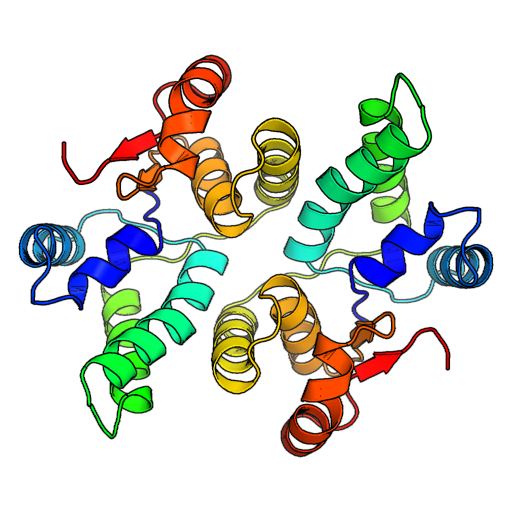2 1 98.94 102 VAL A CA 1
ATOM 812 C C . VAL A 1 102 ? -8.945 1.817 6.496 1 98.94 102 VAL A C 1
ATOM 814 O O . VAL A 1 102 ? -9.258 1.705 7.684 1 98.94 102 VAL A O 1
ATOM 817 N N . ILE A 1 103 ? -9.68 1.376 5.551 1 98.88 103 ILE A N 1
ATOM 818 C CA . ILE A 1 103 ? -11.008 0.825 5.777 1 98.88 103 ILE A CA 1
ATOM 819 C C . ILE A 1 103 ? -10.898 -0.514 6.504 1 98.88 103 ILE A C 1
ATOM 821 O O . ILE A 1 103 ? -11.602 -0.757 7.484 1 98.88 103 ILE A O 1
ATOM 825 N N . ALA A 1 104 ? -10.008 -1.396 6.059 1 98.88 104 ALA A N 1
ATOM 826 C CA . ALA A 1 104 ? -9.82 -2.715 6.656 1 98.88 104 ALA A CA 1
ATOM 827 C C . ALA A 1 104 ? -9.406 -2.598 8.117 1 98.88 104 ALA A C 1
ATOM 829 O O . ALA A 1 104 ? -9.891 -3.35 8.969 1 98.88 104 ALA 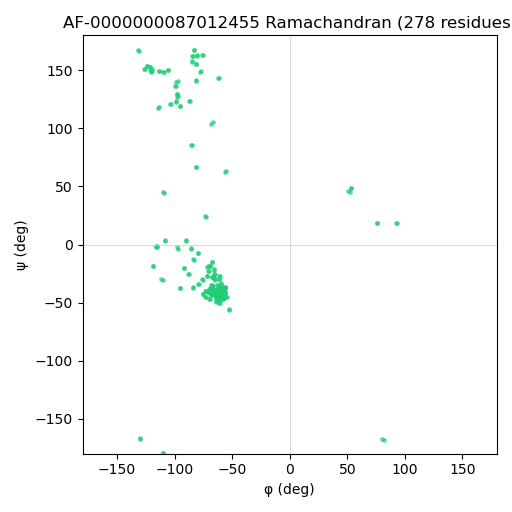A O 1
ATOM 830 N N . THR A 1 105 ? -8.492 -1.673 8.367 1 98.88 105 THR A N 1
ATOM 831 C CA . THR A 1 105 ? -8.023 -1.475 9.734 1 98.88 105 THR A CA 1
ATOM 832 C C . THR A 1 105 ? -9.141 -0.941 10.625 1 98.88 105 THR A C 1
ATOM 834 O O . THR A 1 105 ? -9.312 -1.393 11.758 1 98.88 105 THR A O 1
ATOM 837 N N . ALA A 1 106 ? -9.898 0.014 10.094 1 98.75 106 ALA A N 1
ATOM 838 C CA . ALA A 1 106 ? -11.039 0.54 10.844 1 98.75 106 ALA A CA 1
ATOM 839 C C . ALA A 1 106 ? -12.031 -0.569 11.18 1 98.75 106 ALA A C 1
ATOM 841 O O . ALA A 1 106 ? -12.516 -0.654 12.312 1 98.75 106 ALA A O 1
ATOM 842 N N . ASP A 1 107 ? -12.305 -1.366 10.219 1 98.69 107 ASP A N 1
ATOM 843 C CA . ASP A 1 107 ? -13.234 -2.475 10.43 1 98.69 107 ASP A CA 1
ATOM 844 C C . ASP A 1 107 ? -12.711 -3.43 11.5 1 98.69 107 ASP A C 1
ATOM 846 O O . ASP A 1 107 ? -13.461 -3.848 12.383 1 98.69 107 ASP A O 1
ATOM 850 N N . TYR A 1 108 ? -11.484 -3.783 11.391 1 98.56 108 TYR A N 1
ATOM 851 C CA . TYR A 1 108 ? -10.867 -4.715 12.328 1 98.56 108 TYR A CA 1
ATOM 852 C C . TYR A 1 108 ? -10.906 -4.168 13.75 1 98.56 108 TYR A C 1
ATOM 854 O O . TYR A 1 108 ? -11.18 -4.91 14.695 1 98.56 108 TYR A O 1
ATOM 862 N N . LEU A 1 109 ? -10.656 -2.891 13.883 1 97.75 109 LEU A N 1
ATOM 863 C CA . LEU A 1 109 ? -10.555 -2.275 15.203 1 97.75 109 LEU A CA 1
ATOM 864 C C . LEU A 1 109 ? -11.91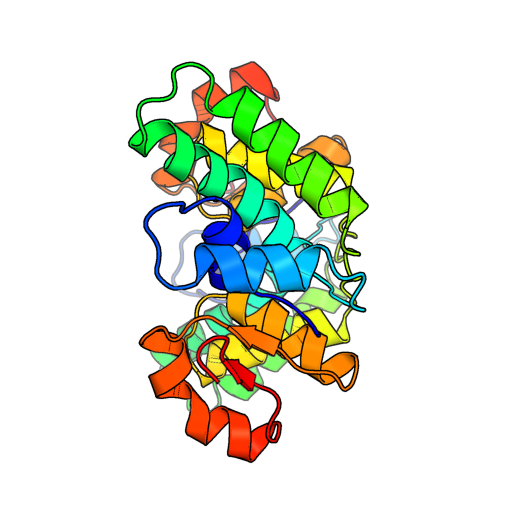4 -1.768 15.672 1 97.75 109 LEU A C 1
ATOM 866 O O . LEU A 1 109 ? -12.016 -1.148 16.734 1 97.75 109 LEU A O 1
ATOM 870 N N . LYS A 1 110 ? -12.977 -2.004 14.875 1 97.62 110 LYS A N 1
ATOM 871 C CA . LYS A 1 110 ? -14.32 -1.537 15.188 1 97.62 110 LYS A CA 1
ATOM 872 C C . LYS A 1 110 ? -14.336 -0.036 15.461 1 97.62 110 LYS A C 1
ATOM 874 O O . LYS A 1 110 ? -14.875 0.412 16.469 1 97.62 110 LYS A O 1
ATOM 879 N N . ASP A 1 111 ? -13.703 0.657 14.555 1 97.38 111 ASP A N 1
ATOM 880 C CA . ASP A 1 111 ? -13.594 2.111 14.594 1 97.38 111 ASP A CA 1
ATOM 881 C C . ASP A 1 111 ? -13.984 2.732 13.258 1 97.38 111 ASP A C 1
ATOM 883 O O . ASP A 1 111 ? -14.609 2.078 12.422 1 97.38 111 ASP A O 1
ATOM 887 N N . LYS A 1 112 ? -13.719 4.004 13.008 1 97.75 112 LYS A N 1
ATOM 888 C CA . LYS A 1 112 ? -14.102 4.715 11.789 1 97.75 112 LYS A CA 1
ATOM 889 C C . LYS A 1 112 ? -12.883 5.008 10.922 1 97.75 112 LYS A C 1
ATOM 891 O O . LYS A 1 112 ? -11.766 5.156 11.43 1 97.75 112 LYS A O 1
ATOM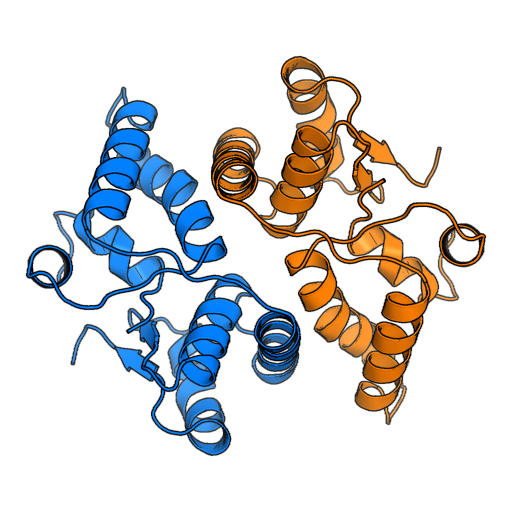 896 N N . ALA A 1 113 ? -13.117 5.027 9.68 1 98.62 113 ALA A N 1
ATOM 897 C CA . ALA A 1 113 ? -12.164 5.512 8.688 1 98.62 113 ALA A CA 1
ATOM 898 C C . ALA A 1 113 ? -12.477 6.941 8.273 1 98.62 113 ALA A C 1
ATOM 900 O O . ALA A 1 113 ? -13.578 7.23 7.793 1 98.62 113 ALA A O 1
ATOM 901 N N . LEU A 1 114 ? -11.547 7.797 8.438 1 98 114 LEU A N 1
ATOM 902 C CA . LEU A 1 114 ? -11.766 9.203 8.133 1 98 114 LEU A CA 1
ATOM 903 C C . LEU A 1 114 ? -11.117 9.586 6.809 1 98 114 LEU A C 1
ATOM 905 O O . LEU A 1 114 ? -9.898 9.492 6.656 1 98 114 LEU A O 1
ATOM 909 N N . PHE A 1 115 ? -11.961 10.062 5.895 1 98.38 115 PHE A N 1
ATOM 910 C CA . PHE A 1 115 ? -11.516 10.43 4.555 1 98.38 115 PHE A CA 1
ATOM 911 C C . PHE A 1 115 ? -11.875 11.883 4.246 1 98.38 115 PHE A C 1
ATOM 913 O O . PHE A 1 115 ? -12.781 12.445 4.863 1 98.38 115 PHE A O 1
ATOM 920 N N . LYS A 1 116 ? -11.086 12.43 3.367 1 96.06 116 LYS A N 1
ATOM 921 C CA . LYS A 1 116 ? -11.594 13.555 2.59 1 96.06 116 LYS A CA 1
ATOM 922 C C . LYS A 1 116 ? -12.516 13.078 1.472 1 96.06 116 LYS A C 1
ATOM 924 O O . LYS A 1 116 ? -12.297 12.016 0.887 1 96.06 116 LYS A O 1
ATOM 929 N N . LYS A 1 117 ? -13.477 13.852 1.128 1 94.19 117 LYS A N 1
ATOM 930 C CA . LYS A 1 117 ? -14.383 13.453 0.055 1 94.19 117 LYS A CA 1
ATOM 931 C C . LYS A 1 117 ? -13.656 13.406 -1.287 1 94.19 117 LYS A C 1
ATOM 933 O O . LYS A 1 117 ? -13.281 14.445 -1.832 1 94.19 117 LYS A O 1
ATOM 938 N N . GLU A 1 118 ? -13.422 12.281 -1.691 1 93.56 118 GLU A N 1
ATOM 939 C CA . GLU A 1 118 ? -12.836 12.031 -3.006 1 93.56 118 GLU A CA 1
ATOM 940 C C . GLU A 1 118 ? -13.75 11.148 -3.855 1 93.56 118 GLU A C 1
ATOM 942 O O . GLU A 1 118 ? -14.445 10.281 -3.328 1 93.56 118 GLU A O 1
ATOM 947 N N . LYS A 1 119 ? -13.695 11.312 -5.059 1 95.75 119 LYS A N 1
ATOM 948 C CA . LYS A 1 119 ? -14.617 10.688 -6 1 95.75 119 LYS A CA 1
ATOM 949 C C . LYS A 1 119 ? -14.641 9.172 -5.82 1 95.75 119 LYS A C 1
ATOM 951 O O . LYS A 1 119 ? -15.711 8.562 -5.766 1 95.75 119 LYS A O 1
ATOM 956 N N . GLU A 1 120 ? -13.523 8.57 -5.699 1 96 120 GLU A N 1
ATOM 957 C CA . GLU A 1 120 ? -13.414 7.117 -5.629 1 96 120 GLU A CA 1
ATOM 958 C C . GLU A 1 120 ? -14.094 6.574 -4.379 1 96 120 GLU A C 1
ATOM 960 O O . GLU A 1 120 ? -14.766 5.539 -4.43 1 96 120 GLU A O 1
ATOM 965 N N . ILE A 1 121 ? -13.945 7.25 -3.232 1 97.62 121 ILE A N 1
ATOM 966 C CA . ILE A 1 121 ? -14.523 6.801 -1.973 1 97.62 121 ILE A CA 1
ATOM 967 C C . ILE A 1 121 ? -16.031 7.027 -1.995 1 97.62 121 ILE A C 1
ATOM 969 O O . ILE A 1 12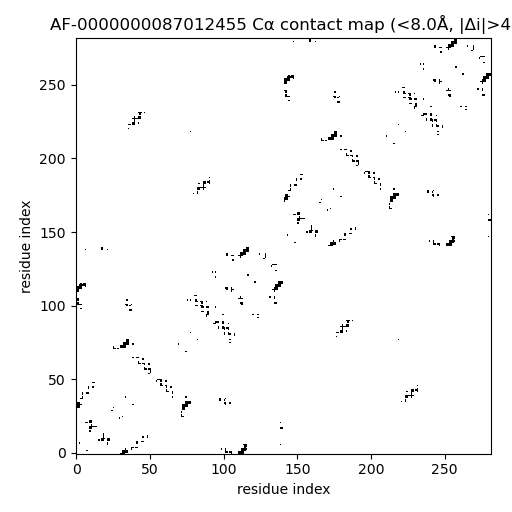1 ? -16.812 6.156 -1.585 1 97.62 121 ILE A O 1
ATOM 973 N N . VAL A 1 122 ? -16.422 8.172 -2.557 1 97.25 122 VAL A N 1
ATOM 974 C CA . VAL A 1 122 ? -17.828 8.516 -2.625 1 97.25 122 VAL A CA 1
ATOM 975 C C . VAL A 1 122 ? -18.578 7.504 -3.494 1 97.25 122 VAL A C 1
ATOM 977 O O . VAL A 1 122 ? -19.672 7.062 -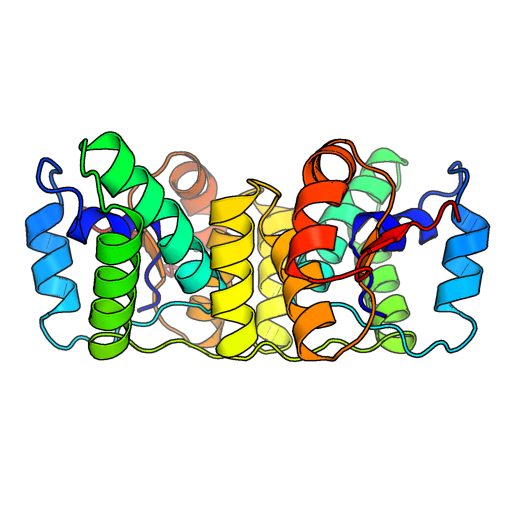3.148 1 97.25 122 VAL A O 1
ATOM 980 N N . GLN A 1 123 ? -17.969 7.098 -4.559 1 97.62 123 GLN A N 1
ATOM 981 C CA . GLN A 1 123 ? -18.594 6.176 -5.504 1 97.62 123 GLN A CA 1
ATOM 982 C C . GLN A 1 123 ? -18.781 4.793 -4.883 1 97.62 123 GLN A C 1
ATOM 984 O O . GLN A 1 123 ? -19.719 4.066 -5.23 1 97.62 123 GLN A O 1
ATOM 989 N N . ALA A 1 124 ? -17.891 4.457 -3.912 1 97.75 124 ALA A N 1
ATOM 990 C CA . ALA A 1 124 ? -17.953 3.129 -3.311 1 97.75 124 ALA A CA 1
ATOM 991 C C . ALA A 1 124 ? -18.703 3.154 -1.987 1 97.75 124 ALA A C 1
ATOM 993 O O . ALA A 1 124 ? -18.938 2.107 -1.379 1 97.75 124 ALA A O 1
ATOM 994 N N . LEU A 1 125 ? -19.156 4.285 -1.521 1 97.88 125 LEU A N 1
ATOM 995 C CA . LEU A 1 125 ? -19.625 4.523 -0.164 1 97.88 125 LEU A CA 1
ATOM 996 C C . LEU A 1 125 ? -20.828 3.645 0.154 1 97.88 125 LEU A C 1
ATOM 998 O O . LEU A 1 125 ? -20.844 2.953 1.176 1 97.88 125 LEU A O 1
ATOM 1002 N N . ASP A 1 126 ? -21.844 3.619 -0.701 1 97.62 126 ASP A N 1
ATOM 1003 C CA . ASP A 1 126 ? -23.078 2.887 -0.443 1 97.62 126 ASP A CA 1
ATOM 1004 C C . ASP A 1 126 ? -22.812 1.386 -0.345 1 97.62 126 ASP A C 1
ATOM 1006 O O . ASP A 1 126 ? -23.359 0.712 0.536 1 97.62 126 ASP A O 1
ATOM 1010 N N . ARG A 1 127 ? -22 0.85 -1.211 1 98 127 ARG A N 1
ATOM 1011 C CA . ARG A 1 127 ? -21.672 -0.574 -1.21 1 98 127 ARG A CA 1
ATOM 1012 C C . ARG A 1 127 ? -20.891 -0.958 0.041 1 98 127 ARG A C 1
ATOM 1014 O O . ARG A 1 127 ? -21.141 -2.01 0.636 1 98 127 ARG A O 1
ATOM 1021 N N . ILE A 1 128 ? -19.984 -0.054 0.448 1 98.31 128 ILE A N 1
ATOM 1022 C CA . ILE A 1 128 ? -19.188 -0.305 1.643 1 98.31 128 ILE A CA 1
ATOM 1023 C C . ILE A 1 128 ? -20.078 -0.267 2.879 1 98.31 128 ILE A C 1
ATOM 1025 O O . ILE A 1 128 ? -19.969 -1.124 3.76 1 98.31 128 ILE A O 1
ATOM 1029 N N . ARG A 1 129 ? -20.953 0.693 2.93 1 97.81 129 ARG A N 1
ATOM 1030 C CA . ARG A 1 129 ? -21.859 0.827 4.062 1 97.81 129 ARG A CA 1
ATOM 1031 C C . ARG A 1 129 ? -22.75 -0.406 4.199 1 97.81 129 ARG A C 1
ATOM 1033 O O . ARG A 1 129 ? -23 -0.87 5.312 1 97.81 129 ARG A O 1
ATOM 1040 N N . LYS A 1 130 ? -23.188 -0.916 3.111 1 97.88 130 LYS A N 1
ATOM 1041 C CA . LYS A 1 130 ? -24.047 -2.096 3.113 1 97.88 130 LYS A CA 1
ATOM 1042 C C . LYS A 1 130 ? -23.328 -3.305 3.697 1 97.88 130 LYS A C 1
ATOM 1044 O O . LYS A 1 130 ? -23.922 -4.109 4.414 1 97.88 130 LYS A O 1
ATOM 1049 N N . GLU A 1 131 ? -22.078 -3.357 3.436 1 97.25 131 GLU A N 1
ATOM 1050 C CA . GLU A 1 131 ? -21.328 -4.555 3.814 1 97.25 131 GLU A CA 1
ATOM 1051 C C . GLU A 1 131 ? -20.641 -4.375 5.168 1 97.25 131 GLU A C 1
ATOM 1053 O O . GLU A 1 131 ? -20.562 -5.324 5.953 1 97.25 131 GLU A O 1
ATOM 1058 N N . LEU A 1 132 ? -20.141 -3.152 5.43 1 97.81 132 LEU A N 1
ATOM 1059 C CA . LEU A 1 132 ? -19.266 -2.969 6.594 1 97.81 132 LEU A CA 1
ATOM 1060 C C . LEU A 1 132 ? -19.922 -2.021 7.602 1 97.81 132 LEU A C 1
ATOM 1062 O O . LEU A 1 132 ? -19.344 -1.741 8.648 1 97.81 132 LEU A O 1
ATOM 1066 N N . GLY A 1 133 ? -21.125 -1.529 7.223 1 97.19 133 GLY A N 1
ATOM 1067 C CA . GLY A 1 133 ? -21.766 -0.546 8.078 1 97.19 133 GLY A CA 1
ATOM 1068 C C . GLY A 1 133 ? -21.219 0.86 7.883 1 97.19 133 GLY A C 1
ATOM 1069 O O . GLY A 1 133 ? -20.562 1.14 6.883 1 97.19 133 GLY A O 1
ATOM 1070 N N . ASP A 1 134 ? -21.562 1.729 8.773 1 97.31 134 ASP A N 1
ATOM 1071 C CA . ASP A 1 134 ? -21.172 3.135 8.68 1 97.31 134 ASP A CA 1
ATOM 1072 C C . ASP A 1 134 ? -19.75 3.348 9.188 1 97.31 134 ASP A C 1
ATOM 1074 O O . ASP A 1 134 ? -19.531 4.129 10.117 1 97.31 134 ASP A O 1
ATOM 1078 N N . ILE A 1 135 ? -18.875 2.799 8.469 1 98.19 135 ILE A N 1
ATOM 1079 C CA . ILE A 1 135 ? -17.5 2.775 8.93 1 98.19 135 ILE A CA 1
ATOM 1080 C C . ILE A 1 135 ? -16.766 4.004 8.398 1 98.19 135 ILE A C 1
ATOM 1082 O O . ILE A 1 135 ? -15.727 4.398 8.945 1 98.19 135 ILE A O 1
ATOM 1086 N N . ILE A 1 136 ? -17.266 4.621 7.367 1 98.38 136 ILE A N 1
ATOM 1087 C CA . ILE A 1 136 ? -16.578 5.727 6.707 1 98.38 136 ILE A CA 1
ATOM 1088 C C . ILE A 1 136 ? -17.141 7.055 7.219 1 98.38 136 ILE A C 1
ATOM 1090 O O . ILE A 1 136 ? -18.344 7.238 7.309 1 98.38 136 ILE A O 1
ATOM 1094 N N . SER A 1 137 ? -16.297 7.887 7.598 1 97.69 137 SER A N 1
ATOM 1095 C CA . SER A 1 137 ? -16.594 9.273 7.945 1 97.69 137 SER A CA 1
ATOM 1096 C C . SER A 1 137 ? -15.82 10.242 7.055 1 97.69 137 SER A C 1
ATOM 1098 O O . SER A 1 137 ? -14.719 9.938 6.598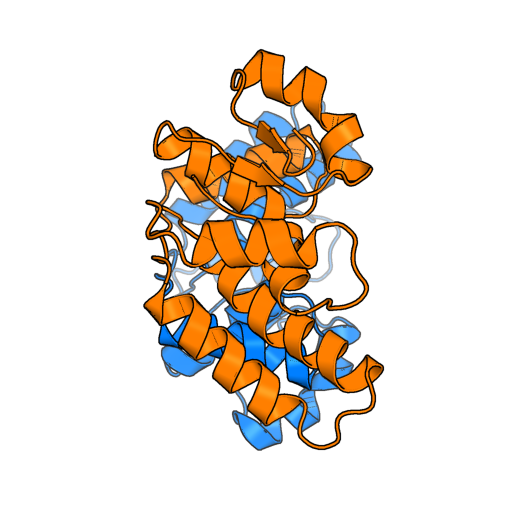 1 97.69 137 SER A O 1
ATOM 1100 N N . PHE A 1 138 ? -16.422 11.359 6.828 1 97.38 138 PHE A N 1
ATOM 1101 C CA . PHE A 1 138 ? -15.766 12.398 6.039 1 97.38 138 PHE A CA 1
ATOM 1102 C C . PHE A 1 138 ? -15.461 13.617 6.898 1 97.38 138 PHE A C 1
ATOM 1104 O O . PHE A 1 138 ? -16.234 13.969 7.789 1 97.38 138 PHE A O 1
ATOM 1111 N N . ILE A 1 139 ? -14.406 14.289 6.562 1 95 139 ILE A N 1
ATOM 1112 C CA . ILE A 1 139 ? -13.953 15.414 7.367 1 95 139 ILE A CA 1
ATOM 1113 C C . ILE A 1 139 ? -14.914 16.594 7.199 1 95 139 ILE A C 1
ATOM 1115 O O . ILE A 1 139 ? -14.984 17.469 8.062 1 95 139 ILE A O 1
ATOM 1119 N N . ASP A 1 140 ? -15.578 16.656 6.082 1 88 140 ASP A N 1
ATOM 1120 C CA . ASP A 1 140 ? -16.5 17.766 5.855 1 88 140 ASP A CA 1
ATOM 1121 C C . ASP A 1 140 ? -17.703 17.688 6.809 1 88 140 ASP A C 1
ATOM 1123 O O . ASP A 1 140 ? -18.453 18.656 6.941 1 88 140 ASP A O 1
ATOM 1127 N N . LYS A 1 141 ? -17.953 16.609 7.445 1 75.06 141 LYS A N 1
ATOM 1128 C CA . LYS A 1 141 ? -19.094 16.453 8.352 1 75.06 141 LYS A CA 1
ATOM 1129 C C . LYS A 1 141 ? -18.719 16.828 9.781 1 75.06 141 LYS A C 1
ATOM 1131 O O . LYS A 1 141 ? -17.562 16.688 10.172 1 75.06 141 LYS A O 1
ATOM 1136 N N . MET B 1 1 ? 14.469 -14.203 -0.241 1 96.12 1 MET B N 1
ATOM 1137 C CA . MET B 1 1 ? 14.148 -13.25 -1.295 1 96.12 1 MET B CA 1
ATOM 1138 C C . MET B 1 1 ? 12.703 -12.766 -1.166 1 96.12 1 MET B C 1
ATOM 1140 O O . MET B 1 1 ? 11.805 -13.547 -0.87 1 96.12 1 MET B O 1
ATOM 1144 N N . ILE B 1 2 ? 12.516 -11.492 -1.345 1 98.38 2 ILE B N 1
ATOM 1145 C CA . ILE B 1 2 ? 11.18 -10.906 -1.285 1 98.38 2 ILE B CA 1
ATOM 1146 C C . ILE B 1 2 ? 10.594 -10.805 -2.693 1 98.38 2 ILE B C 1
ATOM 1148 O O . ILE B 1 2 ? 11.141 -10.102 -3.547 1 98.38 2 ILE B O 1
ATOM 1152 N N . VAL B 1 3 ? 9.492 -11.453 -2.941 1 98.19 3 VAL B N 1
ATOM 1153 C CA . VAL B 1 3 ? 8.969 -11.602 -4.293 1 98.19 3 VAL B CA 1
ATOM 1154 C C . VAL B 1 3 ? 7.863 -10.578 -4.535 1 98.19 3 VAL B C 1
ATOM 1156 O O . VAL B 1 3 ? 6.988 -10.391 -3.689 1 98.19 3 VAL B O 1
ATOM 1159 N N . ASP B 1 4 ? 7.926 -9.984 -5.684 1 98.44 4 ASP B N 1
ATOM 1160 C CA . ASP B 1 4 ? 6.938 -8.984 -6.082 1 98.44 4 ASP B CA 1
ATOM 1161 C C . ASP B 1 4 ? 5.707 -9.648 -6.699 1 98.44 4 ASP B C 1
ATOM 1163 O O . ASP B 1 4 ? 5.766 -10.797 -7.133 1 98.44 4 ASP B O 1
ATOM 1167 N N . THR B 1 5 ? 4.68 -8.898 -6.742 1 98.5 5 THR B N 1
ATOM 1168 C CA . THR B 1 5 ? 3.395 -9.391 -7.23 1 98.5 5 THR B CA 1
ATOM 1169 C C . THR B 1 5 ? 3.508 -9.852 -8.68 1 98.5 5 THR B C 1
ATOM 1171 O O . THR B 1 5 ? 2.973 -10.898 -9.047 1 98.5 5 THR B O 1
ATOM 1174 N N . GLY B 1 6 ? 4.23 -9.062 -9.453 1 97.25 6 GLY B N 1
ATOM 1175 C CA . GLY B 1 6 ? 4.352 -9.398 -10.859 1 97.25 6 GLY B CA 1
ATOM 1176 C C . GLY B 1 6 ? 4.977 -10.766 -11.094 1 97.25 6 GLY B C 1
ATOM 1177 O O . GLY B 1 6 ? 4.629 -11.461 -12.055 1 97.25 6 GLY B O 1
ATOM 1178 N N . VAL B 1 7 ? 5.875 -11.125 -10.234 1 97.62 7 VAL B N 1
ATOM 1179 C CA . VAL B 1 7 ? 6.508 -12.438 -10.32 1 97.62 7 VAL B CA 1
ATOM 1180 C C . VAL B 1 7 ? 5.516 -13.523 -9.891 1 97.62 7 VAL B C 1
ATOM 1182 O O . VAL B 1 7 ? 5.348 -14.531 -10.578 1 97.62 7 VAL B O 1
ATOM 1185 N N . ILE B 1 8 ? 4.801 -13.359 -8.828 1 97.94 8 ILE B N 1
ATOM 1186 C CA . ILE B 1 8 ? 3.879 -14.336 -8.266 1 97.94 8 ILE B CA 1
ATOM 1187 C C . ILE B 1 8 ? 2.777 -14.648 -9.273 1 97.94 8 ILE B C 1
ATOM 1189 O O . ILE B 1 8 ? 2.406 -15.812 -9.453 1 97.94 8 ILE B O 1
ATOM 1193 N N . ILE B 1 9 ? 2.271 -13.625 -9.945 1 97.88 9 ILE B N 1
ATOM 1194 C CA . ILE B 1 9 ? 1.121 -13.758 -10.828 1 97.88 9 ILE B CA 1
ATOM 1195 C C . ILE B 1 9 ? 1.51 -14.578 -12.055 1 97.88 9 ILE B C 1
ATOM 1197 O O . ILE B 1 9 ? 0.649 -15.156 -12.727 1 97.88 9 ILE B O 1
ATOM 1201 N N . GLU B 1 10 ? 2.795 -14.688 -12.312 1 96.69 10 GLU B N 1
ATOM 1202 C CA . GLU B 1 10 ? 3.246 -15.531 -13.422 1 96.69 10 GLU B CA 1
ATOM 1203 C C . GLU B 1 10 ? 2.93 -17 -13.164 1 96.69 10 GLU B C 1
ATOM 1205 O O . GLU B 1 10 ? 2.891 -17.797 -14.094 1 96.69 10 GLU B O 1
ATOM 1210 N N . CYS B 1 11 ? 2.736 -17.359 -11.914 1 95.81 11 CYS B N 1
ATOM 1211 C CA . CYS B 1 11 ? 2.381 -18.734 -11.562 1 95.81 11 CYS B CA 1
ATOM 1212 C C . CYS B 1 11 ? 1.056 -19.141 -12.195 1 95.81 11 CYS B C 1
ATOM 1214 O O . CYS B 1 11 ? 0.848 -20.312 -12.523 1 95.81 11 CYS B O 1
ATOM 1216 N N . ILE B 1 12 ? 0.198 -18.078 -12.445 1 96.12 12 ILE B N 1
ATOM 1217 C CA . ILE B 1 12 ? -1.143 -18.422 -12.906 1 96.12 12 ILE B CA 1
ATOM 1218 C C . ILE B 1 12 ? -1.347 -17.906 -14.336 1 96.12 12 ILE B C 1
ATOM 1220 O O . ILE B 1 12 ? -2.438 -18.047 -14.891 1 96.12 12 ILE B O 1
ATOM 1224 N N . ASN B 1 13 ? -0.385 -17.281 -14.852 1 94.06 13 ASN B N 1
ATOM 1225 C CA . ASN B 1 13 ? -0.379 -16.938 -16.266 1 94.06 13 ASN B CA 1
ATOM 1226 C C . ASN B 1 13 ? 0.169 -18.078 -17.125 1 94.06 13 ASN B C 1
ATOM 1228 O O . ASN B 1 13 ? 1.315 -18.016 -17.578 1 94.06 13 ASN B O 1
ATOM 1232 N N . GLU B 1 14 ? -0.587 -18.953 -17.484 1 90.94 14 GLU B N 1
ATOM 1233 C CA . GLU B 1 14 ? -0.176 -20.203 -18.109 1 90.94 14 GLU B CA 1
ATOM 1234 C C . GLU B 1 14 ? 0.476 -19.953 -19.469 1 90.94 14 GLU B C 1
ATOM 1236 O O . GLU B 1 14 ? 1.35 -20.719 -19.891 1 90.94 14 GLU B O 1
ATOM 1241 N N . ALA B 1 15 ? 0.077 -18.922 -20.156 1 90.38 15 ALA B N 1
ATOM 1242 C CA . ALA B 1 15 ? 0.607 -18.625 -21.484 1 90.38 15 ALA B CA 1
ATOM 1243 C C . ALA B 1 15 ? 1.893 -17.812 -21.391 1 90.38 15 ALA B C 1
ATOM 1245 O O . ALA B 1 15 ? 2.559 -17.578 -22.406 1 90.38 15 ALA B O 1
ATOM 1246 N N . GLY B 1 16 ? 2.225 -17.484 -20.172 1 91.06 16 GLY B N 1
ATOM 1247 C CA . GLY B 1 16 ? 3.355 -16.594 -20 1 91.06 16 GLY B CA 1
ATOM 1248 C C . GLY B 1 16 ? 4.695 -17.297 -20.078 1 91.06 16 GLY B C 1
ATOM 1249 O O . GLY B 1 16 ? 4.801 -18.469 -19.734 1 91.06 16 GLY B O 1
ATOM 1250 N N . LYS B 1 17 ? 5.746 -16.531 -20.438 1 93.25 17 LYS B N 1
ATOM 1251 C CA . LYS B 1 17 ? 7.102 -17.047 -20.625 1 93.25 17 LYS B CA 1
ATOM 1252 C C . LYS B 1 17 ? 7.684 -17.547 -19.312 1 93.25 17 LYS B C 1
ATOM 1254 O O . LYS B 1 17 ? 8.477 -18.5 -19.312 1 93.25 17 LYS B O 1
ATOM 1259 N N . TYR B 1 18 ? 7.234 -17.047 -18.172 1 96.19 18 TYR B N 1
ATOM 1260 C CA . TYR B 1 18 ? 7.883 -17.344 -16.906 1 96.19 18 TYR B CA 1
ATOM 1261 C C . TYR B 1 18 ? 7.035 -18.281 -16.062 1 96.19 18 TYR B C 1
ATOM 1263 O O . TYR B 1 18 ? 7.383 -18.594 -14.914 1 96.19 18 TYR B O 1
ATOM 1271 N N . HIS B 1 19 ? 5.973 -18.719 -16.594 1 96.25 19 HIS B N 1
ATOM 1272 C CA . HIS B 1 19 ? 5.012 -19.516 -15.844 1 96.25 19 HIS B CA 1
ATOM 1273 C C . HIS B 1 19 ? 5.684 -20.703 -15.172 1 96.25 19 HIS B C 1
ATOM 1275 O O . HIS B 1 19 ? 5.68 -20.812 -13.945 1 96.25 19 HIS B O 1
ATOM 1281 N N . GLU B 1 20 ? 6.371 -21.547 -15.898 1 95.38 20 GLU B N 1
ATOM 1282 C CA . GLU B 1 20 ? 6.98 -22.766 -15.359 1 95.38 20 GLU B CA 1
ATOM 1283 C C . GLU B 1 20 ? 8.141 -22.438 -14.422 1 95.38 20 GLU B C 1
ATOM 1285 O O . GLU B 1 20 ? 8.312 -23.078 -13.391 1 95.38 20 GLU B O 1
ATOM 1290 N N . LYS B 1 21 ? 8.859 -21.453 -14.781 1 94.94 21 LYS B N 1
ATOM 1291 C CA . LYS B 1 21 ? 10.008 -21.047 -13.969 1 94.94 21 LYS B CA 1
ATOM 1292 C C . LYS B 1 21 ? 9.562 -20.578 -12.586 1 94.94 21 LYS B C 1
ATOM 1294 O O . LYS B 1 21 ? 10.133 -21 -11.578 1 94.94 21 LYS B O 1
ATOM 1299 N N . VAL B 1 22 ? 8.547 -19.75 -12.578 1 96.19 22 VAL B N 1
ATOM 1300 C CA . VAL B 1 22 ? 8.086 -19.203 -11.312 1 96.19 22 VAL B CA 1
ATOM 1301 C C . VAL B 1 22 ? 7.402 -20.281 -10.484 1 96.19 22 VAL B C 1
ATOM 1303 O O . VAL B 1 22 ? 7.594 -20.359 -9.266 1 96.19 22 VAL B O 1
ATOM 1306 N N . LYS B 1 23 ? 6.652 -21.094 -11.141 1 94.62 23 LYS B N 1
ATOM 1307 C CA . LYS B 1 23 ? 6.008 -22.188 -10.438 1 94.62 23 LYS B CA 1
ATOM 1308 C C . LYS B 1 23 ? 7.039 -23.094 -9.758 1 94.62 23 LYS B C 1
ATOM 1310 O O . LYS B 1 23 ? 6.891 -23.438 -8.578 1 94.62 23 LYS B O 1
ATOM 1315 N N . LYS B 1 24 ? 8.039 -23.422 -10.43 1 94.44 24 LYS B N 1
ATOM 1316 C CA . LYS B 1 24 ? 9.109 -24.266 -9.883 1 94.44 24 LYS B CA 1
ATOM 1317 C C . LYS B 1 24 ? 9.82 -23.547 -8.727 1 94.44 24 LYS B C 1
ATOM 1319 O O . LYS B 1 24 ? 10.141 -24.172 -7.715 1 94.44 24 LYS B O 1
ATOM 1324 N N . LEU B 1 25 ? 10.047 -22.281 -8.914 1 94.69 25 LEU B N 1
ATOM 1325 C CA . LEU B 1 25 ? 10.711 -21.484 -7.895 1 94.69 25 LEU B CA 1
ATOM 1326 C C . LEU B 1 25 ? 9.93 -21.5 -6.586 1 94.69 25 LEU B C 1
ATOM 1328 O O . LEU B 1 25 ? 10.5 -21.719 -5.52 1 94.69 25 LEU B O 1
ATOM 1332 N N . ILE B 1 26 ? 8.672 -21.344 -6.656 1 94.25 26 ILE B N 1
ATOM 1333 C CA . ILE B 1 26 ? 7.82 -21.25 -5.477 1 94.25 26 ILE B CA 1
ATOM 1334 C C . ILE B 1 26 ? 7.629 -22.641 -4.871 1 94.25 26 ILE B C 1
ATOM 1336 O O . ILE B 1 26 ? 7.594 -22.797 -3.65 1 94.25 26 ILE B O 1
ATOM 1340 N N . GLU B 1 27 ? 7.668 -23.625 -5.676 1 93.06 27 GLU B N 1
ATOM 1341 C CA . GLU B 1 27 ? 7.457 -25 -5.211 1 93.06 27 GLU B CA 1
ATOM 1342 C C . GLU B 1 27 ? 8.719 -25.562 -4.57 1 93.06 27 GLU B C 1
ATOM 1344 O O . GLU B 1 27 ? 8.641 -26.438 -3.705 1 93.06 27 GLU B O 1
ATOM 1349 N N . SER B 1 28 ? 9.859 -25.25 -4.977 1 87.5 28 SER B N 1
ATOM 1350 C CA . SER B 1 28 ? 11.125 -25.844 -4.57 1 87.5 28 SER B CA 1
ATOM 1351 C C . SER B 1 28 ? 11.516 -25.422 -3.158 1 87.5 28 SER B C 1
ATOM 1353 O O . SER B 1 28 ? 12.516 -25.891 -2.613 1 87.5 28 SER B O 1
ATOM 1355 N N . ASN B 1 29 ? 10.727 -25.078 -2.387 1 67 29 ASN B N 1
ATOM 1356 C CA . ASN B 1 29 ? 10.938 -24.734 -0.981 1 67 29 ASN B CA 1
ATOM 1357 C C . ASN B 1 29 ? 12.07 -23.734 -0.807 1 67 29 ASN B C 1
ATOM 1359 O O . ASN B 1 29 ? 13.031 -24 -0.088 1 67 29 ASN B O 1
ATOM 1363 N N . THR B 1 30 ? 12.047 -22.812 -1.553 1 70 30 THR B N 1
ATOM 1364 C CA . THR B 1 30 ? 12.977 -21.703 -1.387 1 70 30 THR B CA 1
ATOM 1365 C C . THR B 1 30 ? 12.477 -20.734 -0.323 1 70 30 THR B C 1
ATOM 1367 O O . THR B 1 30 ? 11.297 -20.75 0.033 1 70 30 THR B O 1
ATOM 1370 N N . SER B 1 31 ? 13.336 -20.203 0.483 1 88.06 31 SER B N 1
ATOM 1371 C CA . SER B 1 31 ? 13.148 -19.125 1.454 1 88.06 31 SER B CA 1
ATOM 1372 C C . SER B 1 31 ? 12.602 -17.875 0.789 1 88.06 31 SER B C 1
ATOM 1374 O O . SER B 1 31 ? 13.281 -16.844 0.739 1 88.06 31 SER B O 1
ATOM 1376 N N . LEU B 1 32 ? 11.383 -18 0.226 1 95.94 32 LEU B N 1
ATOM 1377 C CA . LEU B 1 32 ? 10.719 -16.875 -0.435 1 95.94 32 LEU B CA 1
ATOM 1378 C C . LEU B 1 32 ? 9.734 -16.203 0.507 1 95.94 32 LEU B C 1
ATOM 1380 O O . LEU B 1 32 ? 9.047 -16.859 1.287 1 95.94 32 LEU B O 1
ATOM 1384 N N . PHE B 1 33 ? 9.75 -14.906 0.383 1 97.88 33 PHE B N 1
ATOM 1385 C CA . PHE B 1 33 ? 8.859 -14.102 1.208 1 97.88 33 PHE B CA 1
ATOM 1386 C C . PHE B 1 33 ? 8.016 -13.164 0.344 1 97.88 33 PHE B C 1
ATOM 1388 O O . PHE B 1 33 ? 8.438 -12.781 -0.749 1 97.88 33 PHE B O 1
ATOM 1395 N N . VAL B 1 34 ? 6.906 -12.883 0.817 1 98.38 34 VAL B N 1
ATOM 1396 C CA . VAL B 1 34 ? 6.133 -11.758 0.303 1 98.38 34 VAL B CA 1
ATOM 1397 C C . VAL B 1 34 ? 5.844 -10.766 1.431 1 98.38 34 VAL B C 1
ATOM 1399 O O . VAL B 1 34 ? 5.809 -11.148 2.604 1 98.38 34 VAL B O 1
ATOM 1402 N N . THR B 1 35 ? 5.676 -9.531 1.057 1 98.88 35 THR B N 1
ATOM 1403 C CA . THR B 1 35 ? 5.227 -8.562 2.045 1 98.88 35 THR B CA 1
ATOM 1404 C C . THR B 1 35 ? 3.719 -8.648 2.25 1 98.88 35 THR B C 1
ATOM 1406 O O . THR B 1 35 ? 3.004 -9.195 1.403 1 98.88 35 THR B O 1
ATOM 1409 N N . PRO B 1 36 ? 3.223 -8.094 3.342 1 98.81 36 PRO B N 1
ATOM 1410 C CA . PRO B 1 36 ? 1.77 -8.016 3.508 1 98.81 36 PRO B CA 1
ATOM 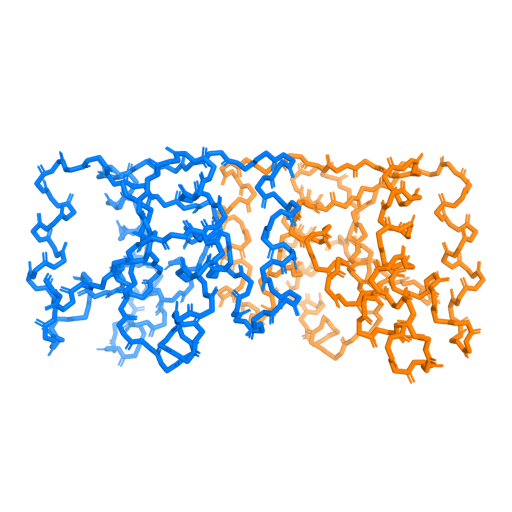1411 C C . PRO B 1 36 ? 1.084 -7.293 2.35 1 98.81 36 PRO B C 1
ATOM 1413 O O . PRO B 1 36 ? 0.006 -7.707 1.912 1 98.81 36 PRO B O 1
ATOM 1416 N N . ILE B 1 37 ? 1.685 -6.277 1.81 1 98.88 37 ILE B N 1
ATOM 1417 C CA . ILE B 1 37 ? 1.106 -5.484 0.732 1 98.88 37 ILE B CA 1
ATOM 1418 C C . ILE B 1 37 ? 1.079 -6.301 -0.557 1 98.88 37 ILE B C 1
ATOM 1420 O O . ILE B 1 37 ? 0.088 -6.281 -1.291 1 98.88 37 ILE B O 1
ATOM 1424 N N . THR B 1 38 ? 2.143 -7.039 -0.802 1 98.81 38 THR B N 1
ATOM 1425 C CA . THR B 1 38 ? 2.176 -7.926 -1.961 1 98.81 38 THR B CA 1
ATOM 1426 C C . THR B 1 38 ? 1.063 -8.969 -1.878 1 98.81 38 THR B C 1
ATOM 1428 O O . THR B 1 38 ? 0.395 -9.25 -2.875 1 98.81 38 THR B O 1
ATOM 1431 N N . LEU B 1 39 ? 0.887 -9.5 -0.692 1 98.81 39 LEU B N 1
ATOM 1432 C CA . LEU B 1 39 ? -0.163 -10.5 -0.509 1 98.81 39 LEU B CA 1
ATOM 1433 C C . LEU B 1 39 ? -1.534 -9.906 -0.817 1 98.81 39 LEU B C 1
ATOM 1435 O O . LEU B 1 39 ? -2.348 -10.531 -1.5 1 98.81 39 LEU B O 1
ATOM 1439 N N . SER B 1 40 ? -1.832 -8.703 -0.349 1 98.88 40 SER B N 1
ATOM 1440 C CA . SER B 1 40 ? -3.086 -8.023 -0.659 1 98.88 40 SER B CA 1
ATOM 1441 C C . SER B 1 40 ? -3.26 -7.844 -2.164 1 98.88 40 SER B C 1
ATOM 1443 O O . SER B 1 40 ? -4.355 -8.031 -2.693 1 98.88 40 SER B O 1
ATOM 1445 N N . GLU B 1 41 ? -2.191 -7.516 -2.805 1 98.75 41 GLU B N 1
ATOM 1446 C CA . GLU B 1 41 ? -2.225 -7.312 -4.25 1 98.75 41 GLU B CA 1
ATOM 1447 C C . GLU B 1 41 ? -2.566 -8.602 -4.98 1 98.75 41 GLU B C 1
ATOM 1449 O O . GLU B 1 41 ? -3.338 -8.594 -5.945 1 98.75 41 GLU B O 1
ATOM 1454 N N . VAL B 1 42 ? -1.971 -9.641 -4.539 1 98.75 42 VAL B N 1
ATOM 1455 C CA . VAL B 1 42 ? -2.166 -10.922 -5.207 1 98.75 42 VAL B CA 1
ATOM 1456 C C . VAL B 1 42 ? -3.641 -11.32 -5.148 1 98.75 42 VAL B C 1
ATOM 1458 O O . VAL B 1 42 ? -4.172 -11.906 -6.094 1 98.75 42 VAL B O 1
ATOM 1461 N N . ILE B 1 43 ? -4.348 -10.898 -4.113 1 98.75 43 ILE B N 1
ATOM 1462 C CA . ILE B 1 43 ? -5.746 -11.258 -3.922 1 98.75 43 ILE B CA 1
ATOM 1463 C C . ILE B 1 43 ? -6.586 -10.68 -5.059 1 98.75 43 ILE B C 1
ATOM 1465 O O . ILE B 1 43 ? -7.297 -11.414 -5.75 1 98.75 43 ILE B O 1
ATOM 1469 N N . TYR B 1 44 ? -6.414 -9.398 -5.355 1 98.62 44 TYR B N 1
ATOM 1470 C CA . TYR B 1 44 ? -7.285 -8.812 -6.363 1 98.62 44 TYR B CA 1
ATOM 1471 C C . TYR B 1 44 ? -6.703 -9 -7.762 1 98.62 44 TYR B C 1
ATOM 1473 O O . TYR B 1 44 ? -7.445 -9.102 -8.742 1 98.62 44 TYR B O 1
ATOM 1481 N N . VAL B 1 45 ? -5.41 -9.141 -7.898 1 98.38 45 VAL B N 1
ATOM 1482 C CA . VAL B 1 45 ? -4.801 -9.281 -9.219 1 98.38 45 VAL B CA 1
ATOM 1483 C C . VAL B 1 45 ? -5.059 -10.68 -9.758 1 98.38 45 VAL B C 1
ATOM 1485 O O . VAL B 1 45 ? -5.348 -10.852 -10.945 1 98.38 45 VAL B O 1
ATOM 1488 N N . SER B 1 46 ? -4.922 -11.695 -8.883 1 98.62 46 SER B N 1
ATOM 1489 C CA . SER B 1 46 ? -5.223 -13.047 -9.336 1 98.62 46 SER B CA 1
ATOM 1490 C C . SER B 1 46 ? -6.68 -13.18 -9.758 1 98.62 46 SER B C 1
ATOM 1492 O O . SER B 1 46 ? -6.984 -13.82 -10.766 1 98.62 46 SER B O 1
ATOM 1494 N N . TYR B 1 47 ? -7.605 -12.5 -9.039 1 98.31 47 TYR B N 1
ATOM 1495 C CA . TYR B 1 47 ? -9.008 -12.461 -9.422 1 98.31 47 TYR B CA 1
ATOM 1496 C C . TYR B 1 47 ? -9.18 -11.891 -10.82 1 98.31 47 TYR B C 1
ATOM 1498 O O . TYR B 1 47 ? -9.906 -12.453 -11.648 1 98.31 47 TYR B O 1
ATOM 1506 N N . ARG B 1 48 ? -8.508 -10.875 -11.078 1 97.19 48 ARG B N 1
ATOM 1507 C CA . ARG B 1 48 ? -8.609 -10.227 -12.375 1 97.19 48 ARG B CA 1
ATOM 1508 C C . ARG B 1 48 ? -8.07 -11.125 -13.484 1 97.19 48 ARG B C 1
ATOM 1510 O O . ARG B 1 48 ? -8.633 -11.172 -14.578 1 97.19 48 ARG B O 1
ATOM 1517 N N . VAL B 1 49 ? -6.973 -11.82 -13.164 1 96.56 49 VAL B N 1
ATOM 1518 C CA . VAL B 1 49 ? -6.363 -12.727 -14.141 1 96.56 49 VAL B CA 1
ATOM 1519 C C . VAL B 1 49 ? -7.328 -13.859 -14.469 1 96.56 49 VAL B C 1
ATOM 1521 O O . VAL B 1 49 ? -7.559 -14.172 -15.633 1 96.56 49 VAL B O 1
ATOM 1524 N N . TYR B 1 50 ? -7.941 -14.406 -13.469 1 97.38 50 TYR B N 1
ATOM 1525 C CA . TYR B 1 50 ? -8.867 -15.516 -13.672 1 97.38 50 TYR B CA 1
ATOM 1526 C C . TYR B 1 50 ? -10.133 -15.055 -14.383 1 97.38 50 TYR B C 1
ATOM 1528 O O . TYR B 1 50 ? -10.664 -15.758 -15.242 1 97.38 50 TYR B O 1
ATOM 1536 N N . ARG B 1 51 ? -10.578 -13.898 -14.031 1 96.12 51 ARG B N 1
ATOM 1537 C CA . ARG B 1 51 ? -11.734 -13.328 -14.711 1 96.12 51 ARG B CA 1
ATOM 1538 C C . ARG B 1 51 ? -11.438 -13.094 -16.188 1 96.12 51 ARG B C 1
ATOM 1540 O O . ARG B 1 51 ? -12.266 -13.398 -17.047 1 96.12 51 ARG B O 1
ATOM 1547 N N . ALA B 1 52 ? -10.32 -12.586 -16.469 1 94.75 52 ALA B N 1
ATOM 1548 C CA . ALA B 1 52 ? -9.922 -12.297 -17.844 1 94.75 52 ALA B CA 1
ATOM 1549 C C . ALA B 1 52 ? -9.773 -13.578 -18.656 1 94.75 52 ALA B C 1
ATOM 1551 O O . ALA B 1 52 ? -9.969 -13.578 -19.875 1 94.75 52 ALA B O 1
ATOM 1552 N N . ALA B 1 53 ? -9.445 -14.664 -17.969 1 93.75 53 ALA B N 1
ATOM 1553 C CA . ALA B 1 53 ? -9.281 -15.961 -18.609 1 93.75 53 ALA B CA 1
ATOM 1554 C C . ALA B 1 53 ? -10.633 -16.625 -18.859 1 93.75 53 ALA B C 1
ATOM 1556 O O . ALA B 1 53 ? -10.703 -17.734 -19.391 1 93.75 53 ALA B O 1
ATOM 1557 N N . GLY B 1 54 ? -11.719 -16.031 -18.344 1 92.81 54 GLY B N 1
ATOM 1558 C CA . GLY B 1 54 ? -13.062 -16.516 -18.641 1 92.81 54 GLY B CA 1
ATOM 1559 C C . GLY B 1 54 ? -13.57 -17.516 -17.609 1 92.81 54 GLY B C 1
ATOM 1560 O O . GLY B 1 54 ? -14.531 -18.234 -17.859 1 92.81 54 GLY B O 1
ATOM 1561 N N . LEU B 1 55 ? -12.906 -17.453 -16.484 1 92.31 55 LEU B N 1
ATOM 1562 C CA . LEU B 1 55 ? -13.328 -18.406 -15.469 1 92.31 55 LEU B CA 1
ATOM 1563 C C . LEU B 1 55 ? -14.469 -17.844 -14.633 1 92.31 55 LEU B C 1
ATOM 1565 O O . LEU B 1 55 ? -14.344 -16.75 -14.055 1 92.31 55 LEU B O 1
ATOM 1569 N N . ASN B 1 56 ? -15.586 -18.547 -14.57 1 91.5 56 ASN B N 1
ATOM 1570 C CA . ASN B 1 56 ? -16.781 -18.062 -13.891 1 91.5 56 ASN B CA 1
ATOM 1571 C C . ASN B 1 56 ? -16.594 -18.047 -12.375 1 91.5 56 ASN B C 1
ATOM 1573 O O . ASN B 1 56 ? -17.234 -17.266 -11.672 1 91.5 56 ASN B O 1
ATOM 1577 N N . ASP B 1 57 ? -15.688 -18.828 -11.836 1 96.25 57 ASP B N 1
ATOM 1578 C CA . ASP B 1 57 ? -15.438 -18.891 -10.398 1 96.25 57 ASP B CA 1
ATOM 1579 C C . ASP B 1 57 ? -14.094 -18.266 -10.047 1 96.25 57 ASP B C 1
ATOM 1581 O O . ASP B 1 57 ? -13.336 -18.812 -9.25 1 96.25 57 ASP B O 1
ATOM 1585 N N . ALA B 1 58 ? -13.867 -17.141 -10.656 1 97 58 ALA B N 1
ATOM 1586 C CA . ALA B 1 58 ? -12.578 -16.469 -10.5 1 97 58 ALA B CA 1
ATOM 1587 C C . ALA B 1 58 ? -12.273 -16.203 -9.031 1 97 58 ALA B C 1
ATOM 1589 O O . ALA B 1 58 ? -11.109 -16.281 -8.609 1 97 58 ALA B O 1
ATOM 1590 N N . ASN B 1 59 ? -13.305 -15.859 -8.242 1 97 59 ASN B N 1
ATOM 1591 C CA . ASN B 1 59 ? -13.117 -15.602 -6.816 1 97 59 ASN B CA 1
ATOM 1592 C C . ASN B 1 59 ? -12.578 -16.828 -6.086 1 97 59 ASN B C 1
ATOM 1594 O O . ASN B 1 59 ? -11.664 -16.719 -5.27 1 97 59 ASN B O 1
ATOM 1598 N N . ASP B 1 60 ? -13.133 -17.984 -6.395 1 97.94 60 ASP B N 1
ATOM 1599 C CA . ASP B 1 60 ? -12.695 -19.219 -5.754 1 97.94 60 ASP B CA 1
ATOM 1600 C C . ASP B 1 60 ? -11.273 -19.578 -6.168 1 97.94 60 ASP B C 1
ATOM 1602 O O . ASP B 1 60 ? -10.469 -20.016 -5.336 1 97.94 60 ASP B O 1
ATOM 1606 N N . TYR B 1 61 ? -11.008 -19.375 -7.418 1 97.75 61 TYR B N 1
ATOM 1607 C CA . TYR B 1 61 ? -9.656 -19.656 -7.906 1 97.75 61 TYR B CA 1
ATOM 1608 C C . TYR B 1 61 ? -8.633 -18.75 -7.238 1 97.75 61 TYR B C 1
ATOM 1610 O O . TYR B 1 61 ? -7.555 -19.188 -6.852 1 97.75 61 TYR B O 1
ATOM 1618 N N . ALA B 1 62 ? -9 -17.484 -7.121 1 98.31 62 ALA B N 1
ATOM 1619 C CA . ALA B 1 62 ? -8.109 -16.531 -6.465 1 98.31 62 ALA B CA 1
ATOM 1620 C C . ALA B 1 62 ? -7.867 -16.922 -5.008 1 98.31 62 ALA B C 1
ATOM 1622 O O . ALA B 1 62 ? -6.73 -16.891 -4.531 1 98.31 62 ALA B O 1
ATOM 1623 N N . LYS B 1 63 ? -8.906 -17.297 -4.328 1 97.94 63 LYS B N 1
ATOM 1624 C CA . LYS B 1 63 ? -8.797 -17.734 -2.936 1 97.94 63 LYS B CA 1
ATOM 1625 C C . LYS B 1 63 ? -7.891 -18.953 -2.807 1 97.94 63 LYS B C 1
ATOM 1627 O O . LYS B 1 63 ? -7.047 -19.016 -1.914 1 97.94 63 LYS B O 1
ATOM 1632 N N . GLU B 1 64 ? -8.086 -19.906 -3.688 1 98.25 64 GLU B N 1
ATOM 1633 C CA . GLU B 1 64 ? -7.277 -21.109 -3.678 1 98.25 64 GLU B CA 1
ATOM 1634 C C . GLU B 1 64 ? -5.809 -20.812 -3.963 1 98.25 64 GLU B C 1
ATOM 1636 O O . GLU B 1 64 ? -4.918 -21.391 -3.348 1 98.25 64 GLU B O 1
ATOM 1641 N N . PHE B 1 65 ? -5.672 -19.938 -4.902 1 98.31 65 PHE B N 1
ATOM 1642 C CA . PHE B 1 65 ? -4.309 -19.562 -5.25 1 98.31 65 PHE B CA 1
ATOM 1643 C C . PHE B 1 65 ? -3.604 -18.922 -4.062 1 98.31 65 PHE B C 1
ATOM 1645 O O . PHE B 1 65 ? -2.455 -19.25 -3.76 1 98.31 65 PHE B O 1
ATOM 1652 N N . VAL B 1 66 ? -4.23 -18 -3.373 1 98.44 66 VAL B N 1
ATOM 1653 C CA . VAL B 1 66 ? -3.666 -17.312 -2.217 1 98.44 66 VAL B CA 1
ATOM 1654 C C . VAL B 1 66 ? -3.373 -18.328 -1.11 1 98.44 66 VAL B C 1
ATOM 1656 O O . VAL B 1 66 ? -2.326 -18.25 -0.46 1 98.44 66 VAL B O 1
ATOM 1659 N N . GLU B 1 67 ? -4.262 -19.25 -0.907 1 98 67 GLU B N 1
ATOM 1660 C CA . GLU B 1 67 ? -4.043 -20.297 0.09 1 98 67 GLU B CA 1
ATOM 1661 C C . GLU B 1 67 ? -2.826 -21.141 -0.26 1 98 67 GLU B C 1
ATOM 1663 O O . GLU B 1 67 ? -2.014 -21.469 0.611 1 98 67 GLU B O 1
ATOM 1668 N N . TRP B 1 68 ? -2.787 -21.5 -1.489 1 97 68 TRP B N 1
ATOM 1669 C CA . TRP B 1 68 ? -1.634 -22.266 -1.962 1 97 68 TRP B CA 1
ATOM 1670 C C . TRP B 1 68 ? -0.341 -21.5 -1.728 1 97 68 TRP B C 1
ATOM 1672 O O . TRP B 1 68 ? 0.635 -22.047 -1.213 1 97 68 TRP B O 1
ATOM 1682 N N . LEU B 1 69 ? -0.367 -20.25 -2.102 1 97.12 69 LEU B N 1
ATOM 1683 C CA . LEU B 1 69 ? 0.792 -19.375 -1.943 1 97.12 69 LEU B CA 1
ATOM 1684 C C . LEU B 1 69 ? 1.249 -19.328 -0.488 1 97.12 69 LEU B C 1
ATOM 1686 O O . LEU B 1 69 ? 2.447 -19.422 -0.207 1 97.12 69 LEU B O 1
ATOM 1690 N N . LEU B 1 70 ? 0.314 -19.25 0.444 1 96.31 70 LEU B N 1
ATOM 1691 C CA . LEU B 1 70 ? 0.607 -19.125 1.867 1 96.31 70 LEU B CA 1
ATOM 1692 C C . LEU B 1 70 ? 1.165 -20.422 2.43 1 96.31 70 LEU B C 1
ATOM 1694 O O . LEU B 1 70 ? 1.771 -20.438 3.504 1 96.31 70 LEU B O 1
ATOM 1698 N N . ASN B 1 71 ? 0.942 -21.5 1.704 1 95 71 ASN B N 1
ATOM 1699 C CA . ASN B 1 71 ? 1.529 -22.766 2.09 1 95 71 ASN B CA 1
ATOM 1700 C C . ASN B 1 71 ? 2.957 -22.906 1.568 1 95 71 ASN B C 1
ATOM 1702 O O . ASN B 1 71 ? 3.701 -23.781 2.012 1 95 71 ASN B O 1
ATOM 1706 N N . LYS B 1 72 ? 3.295 -22 0.677 1 94.94 72 LYS B N 1
ATOM 1707 C CA . LYS B 1 72 ? 4.582 -22.172 0.006 1 94.94 72 LYS B CA 1
ATOM 1708 C C . LYS B 1 72 ? 5.566 -21.078 0.44 1 94.94 72 LYS B C 1
ATOM 1710 O O . LYS B 1 72 ? 6.781 -21.297 0.42 1 94.94 72 LYS B O 1
ATOM 1715 N N . LEU B 1 73 ? 5.039 -19.953 0.768 1 94.88 73 LEU B N 1
ATOM 1716 C CA . LEU B 1 73 ? 5.934 -18.859 1.128 1 94.88 73 LEU B CA 1
ATOM 1717 C C . LEU B 1 73 ? 5.484 -18.203 2.424 1 94.88 73 LEU B C 1
ATOM 1719 O O . LEU B 1 73 ? 4.367 -18.438 2.891 1 94.88 73 LEU B O 1
ATOM 1723 N N . LYS B 1 74 ? 6.375 -17.359 2.984 1 95.44 74 LYS B N 1
ATOM 1724 C CA . LYS B 1 74 ? 6.098 -16.656 4.238 1 95.44 74 LYS B CA 1
ATOM 1725 C C . LYS B 1 74 ? 5.797 -15.188 3.992 1 95.44 74 LYS B C 1
ATOM 1727 O O . LYS B 1 74 ? 6.332 -14.586 3.057 1 95.44 74 LYS B O 1
ATOM 1732 N N . VAL B 1 75 ? 5.008 -14.656 4.836 1 97.94 75 VAL B N 1
ATOM 1733 C CA . VAL B 1 75 ? 4.707 -13.227 4.809 1 97.94 75 VAL B CA 1
ATOM 1734 C C . VAL B 1 75 ? 5.578 -12.5 5.824 1 97.94 75 VAL B C 1
ATOM 1736 O O . VAL B 1 75 ? 5.621 -12.867 7 1 97.94 75 VAL B O 1
ATOM 1739 N N . THR B 1 76 ? 6.25 -11.516 5.426 1 98.19 76 THR B N 1
ATOM 1740 C CA . THR B 1 76 ? 7.129 -10.766 6.316 1 98.19 76 THR B CA 1
ATOM 1741 C C . THR B 1 76 ? 6.324 -9.859 7.238 1 98.19 76 THR B C 1
ATOM 1743 O O . THR B 1 76 ? 5.137 -9.625 7.004 1 98.19 76 THR B O 1
ATOM 1746 N N . GLU B 1 77 ? 6.984 -9.414 8.281 1 96.94 77 GLU B N 1
ATOM 1747 C CA . GLU B 1 77 ? 6.43 -8.328 9.078 1 96.94 77 GLU B CA 1
ATOM 1748 C C . GLU B 1 77 ? 6.789 -6.969 8.484 1 96.94 77 GLU B C 1
ATOM 1750 O O . GLU B 1 77 ? 7.703 -6.867 7.664 1 96.94 77 GLU B O 1
ATOM 1755 N N . ILE B 1 78 ? 6.008 -6.02 8.836 1 97.25 78 ILE B N 1
ATOM 1756 C CA . ILE B 1 78 ? 6.324 -4.633 8.508 1 97.25 78 ILE B CA 1
ATOM 1757 C C . ILE B 1 78 ? 6.594 -3.854 9.789 1 97.25 78 ILE B C 1
ATOM 1759 O O . ILE B 1 78 ? 5.75 -3.803 10.688 1 97.25 78 ILE B O 1
ATOM 1763 N N . ASN B 1 79 ? 7.828 -3.346 9.922 1 98 79 ASN B N 1
ATOM 1764 C CA . ASN B 1 79 ? 8.156 -2.527 11.078 1 98 79 ASN B CA 1
ATOM 1765 C C . ASN B 1 79 ? 8.352 -1.062 10.703 1 98 79 ASN B C 1
ATOM 1767 O O . ASN B 1 79 ? 8.203 -0.696 9.531 1 98 79 ASN B O 1
ATOM 1771 N N . HIS B 1 80 ? 8.656 -0.317 11.688 1 98 80 HIS B N 1
ATOM 1772 C CA . HIS B 1 80 ? 8.766 1.125 11.5 1 98 80 HIS B CA 1
ATOM 1773 C C . HIS B 1 80 ? 9.852 1.463 10.477 1 98 80 HIS B C 1
ATOM 1775 O O . HIS B 1 80 ? 9.664 2.352 9.641 1 98 80 HIS B O 1
ATOM 1781 N N . GLU B 1 81 ? 10.922 0.782 10.523 1 98.56 81 GLU B N 1
ATOM 1782 C CA . GLU B 1 81 ? 12.023 1.041 9.609 1 98.56 81 GLU B CA 1
ATOM 1783 C C . GLU B 1 81 ? 11.609 0.778 8.164 1 98.56 81 GLU B C 1
ATOM 1785 O O . GLU B 1 81 ? 11.93 1.566 7.266 1 98.56 81 GLU B O 1
ATOM 1790 N N . ILE B 1 82 ? 10.906 -0.281 7.941 1 98.81 82 ILE B N 1
ATOM 1791 C CA . ILE B 1 82 ? 10.445 -0.646 6.609 1 98.81 82 ILE B CA 1
ATOM 1792 C C . ILE B 1 82 ? 9.438 0.39 6.109 1 98.81 82 ILE B C 1
ATOM 1794 O O . ILE B 1 82 ? 9.484 0.798 4.945 1 98.81 82 ILE B O 1
ATOM 1798 N N . VAL B 1 83 ? 8.602 0.856 6.996 1 98.88 83 VAL B N 1
ATOM 1799 C CA . VAL B 1 83 ? 7.562 1.825 6.66 1 98.88 83 VAL B CA 1
ATOM 1800 C C . VAL B 1 83 ? 8.203 3.131 6.195 1 98.88 83 VAL B C 1
ATOM 1802 O O . VAL B 1 83 ? 7.836 3.674 5.152 1 98.88 83 VAL B O 1
ATOM 1805 N N . ILE B 1 84 ? 9.18 3.566 6.93 1 98.69 84 ILE B N 1
ATOM 1806 C CA . ILE B 1 84 ? 9.867 4.816 6.613 1 98.69 84 ILE B CA 1
ATOM 1807 C C . ILE B 1 84 ? 10.648 4.664 5.316 1 98.69 84 ILE B C 1
ATOM 1809 O O . ILE B 1 84 ? 10.562 5.512 4.426 1 98.69 84 ILE B O 1
ATOM 1813 N N . LYS B 1 85 ? 11.289 3.592 5.184 1 98.69 85 LYS B N 1
ATOM 1814 C CA . LYS B 1 85 ? 12.109 3.346 4.004 1 98.69 85 LYS B CA 1
ATOM 1815 C C . LYS B 1 85 ? 11.25 3.256 2.744 1 98.69 85 LYS B C 1
ATOM 1817 O O . LYS B 1 85 ? 11.633 3.77 1.689 1 98.69 85 LYS B O 1
ATOM 1822 N N . ALA B 1 86 ? 10.133 2.609 2.826 1 98.88 86 ALA B N 1
ATOM 1823 C CA . ALA B 1 86 ? 9.242 2.508 1.674 1 98.88 86 ALA B CA 1
ATOM 1824 C C . ALA B 1 86 ? 8.797 3.889 1.204 1 98.88 86 ALA B C 1
ATOM 1826 O O . ALA B 1 86 ? 8.789 4.172 0.004 1 98.88 86 ALA B O 1
ATOM 1827 N N . GLY B 1 87 ? 8.406 4.754 2.17 1 98.81 87 GLY B N 1
ATOM 1828 C CA . GLY B 1 87 ? 8.031 6.117 1.822 1 98.81 87 GLY B CA 1
ATOM 1829 C C . GLY B 1 87 ? 9.164 6.898 1.177 1 98.81 87 GLY B C 1
ATOM 1830 O O . GLY B 1 87 ? 8.938 7.645 0.221 1 98.81 87 GLY B O 1
ATOM 1831 N N . GLU B 1 88 ? 10.375 6.672 1.681 1 98.69 88 GLU B N 1
ATOM 1832 C CA . GLU B 1 88 ? 11.547 7.371 1.151 1 98.69 88 GLU B CA 1
ATOM 1833 C C . GLU B 1 88 ? 11.883 6.895 -0.258 1 98.69 88 GLU B C 1
ATOM 1835 O O . GLU B 1 88 ? 12.25 7.695 -1.119 1 98.69 88 GLU B O 1
ATOM 1840 N N . ILE B 1 89 ? 11.758 5.637 -0.469 1 98.69 89 ILE B N 1
ATOM 1841 C CA . ILE B 1 89 ? 12.008 5.074 -1.793 1 98.69 89 ILE B CA 1
ATOM 1842 C C . ILE B 1 89 ? 11 5.641 -2.791 1 98.69 89 ILE B C 1
ATOM 1844 O O . ILE B 1 89 ? 11.367 6.043 -3.896 1 98.69 89 ILE B O 1
ATOM 1848 N N . LYS B 1 90 ? 9.789 5.691 -2.395 1 98.56 90 LYS B N 1
ATOM 1849 C CA . LYS B 1 90 ? 8.766 6.27 -3.258 1 98.56 90 LYS B CA 1
ATOM 1850 C C . LYS B 1 90 ? 9.062 7.73 -3.57 1 98.56 90 LYS B C 1
ATOM 1852 O O . LYS B 1 90 ? 8.938 8.164 -4.715 1 98.56 90 LYS B O 1
ATOM 1857 N N . LYS B 1 91 ? 9.406 8.43 -2.586 1 98.19 91 LYS B N 1
ATOM 1858 C CA . LYS B 1 91 ? 9.734 9.844 -2.734 1 98.19 91 LYS B CA 1
ATOM 1859 C C . LYS B 1 91 ? 10.859 10.039 -3.748 1 98.19 91 LYS B C 1
ATOM 1861 O O . LYS B 1 91 ? 10.789 10.938 -4.594 1 98.19 91 LYS B O 1
ATOM 1866 N N . LYS B 1 92 ? 11.82 9.18 -3.715 1 97.31 92 LYS B N 1
ATOM 1867 C CA . LYS B 1 92 ? 13.039 9.352 -4.496 1 97.31 92 LYS B CA 1
ATOM 1868 C C . LYS B 1 92 ? 12.859 8.836 -5.922 1 97.31 92 LYS B C 1
ATOM 1870 O O . LYS B 1 92 ? 13.352 9.445 -6.875 1 97.31 92 LYS B O 1
ATOM 1875 N N . TYR B 1 93 ? 12.094 7.715 -6.105 1 97.44 93 TYR B N 1
ATOM 1876 C CA . TYR B 1 93 ? 12.164 7.035 -7.391 1 97.44 93 TYR B CA 1
ATOM 1877 C C . TYR B 1 93 ? 10.797 7.02 -8.07 1 97.44 93 TYR B C 1
ATOM 1879 O O . TYR B 1 93 ? 10.695 6.672 -9.25 1 97.44 93 TYR B O 1
ATOM 1887 N N . GLY B 1 94 ? 9.812 7.227 -7.359 1 96.81 94 GLY B N 1
ATOM 1888 C CA . GLY B 1 94 ? 8.5 7.383 -7.957 1 96.81 94 GLY B CA 1
ATOM 1889 C C . GLY B 1 94 ? 7.887 6.07 -8.406 1 96.81 94 GLY B C 1
ATOM 1890 O O . GLY B 1 94 ? 6.98 6.059 -9.25 1 96.81 94 GLY B O 1
ATOM 1891 N N . ILE B 1 95 ? 8.406 5.012 -7.883 1 97.12 95 ILE B N 1
ATOM 1892 C CA . ILE B 1 95 ? 7.82 3.723 -8.242 1 97.12 95 ILE B CA 1
ATOM 1893 C C . ILE B 1 95 ? 6.598 3.447 -7.367 1 97.12 95 ILE B C 1
ATOM 1895 O O . ILE B 1 95 ? 6.375 4.137 -6.371 1 97.12 95 ILE B O 1
ATOM 1899 N N . ALA B 1 96 ? 5.785 2.449 -7.715 1 97.56 96 ALA B N 1
ATOM 1900 C CA . ALA B 1 96 ? 4.551 2.148 -6.992 1 97.56 96 ALA B CA 1
ATOM 1901 C C . ALA B 1 96 ? 4.84 1.766 -5.543 1 97.56 96 ALA B C 1
ATOM 1903 O O . ALA B 1 96 ? 5.82 1.074 -5.262 1 97.56 96 ALA B O 1
ATOM 1904 N N . LEU B 1 97 ? 4.004 2.168 -4.664 1 98.44 97 LEU B N 1
ATOM 1905 C CA . LEU B 1 97 ? 4.23 2.01 -3.232 1 98.44 97 LEU B CA 1
ATOM 1906 C C . LEU B 1 97 ? 4.391 0.538 -2.867 1 98.44 97 LEU B C 1
ATOM 1908 O O . LEU B 1 97 ? 5.293 0.179 -2.105 1 98.44 97 LEU B O 1
ATOM 1912 N N . PRO B 1 98 ? 3.578 -0.4 -3.406 1 98.56 98 PRO B N 1
ATOM 1913 C CA . PRO B 1 98 ? 3.795 -1.812 -3.078 1 98.56 98 PRO B CA 1
ATOM 1914 C C . PRO B 1 98 ? 5.191 -2.299 -3.461 1 98.56 98 PRO B C 1
ATOM 1916 O O . PRO B 1 98 ? 5.805 -3.07 -2.721 1 98.56 98 PRO B O 1
ATOM 1919 N N . ASP B 1 99 ? 5.707 -1.815 -4.562 1 98.62 99 ASP B N 1
ATOM 1920 C CA . ASP B 1 99 ? 7.055 -2.178 -4.984 1 98.62 99 ASP B CA 1
ATOM 1921 C C . ASP B 1 99 ? 8.102 -1.611 -4.023 1 98.62 99 ASP B C 1
ATOM 1923 O O . ASP B 1 99 ? 9.133 -2.244 -3.775 1 98.62 99 ASP B O 1
ATOM 1927 N N . CYS B 1 100 ? 7.832 -0.44 -3.518 1 98.88 100 CYS B N 1
ATOM 1928 C CA . CYS B 1 100 ? 8.727 0.164 -2.533 1 98.88 100 CYS B CA 1
ATOM 1929 C C . CYS B 1 100 ? 8.82 -0.701 -1.282 1 98.88 100 CYS B C 1
ATOM 1931 O O . CYS B 1 100 ? 9.898 -0.816 -0.686 1 98.88 100 CYS B O 1
ATOM 1933 N N . TYR B 1 101 ? 7.727 -1.293 -0.9 1 98.94 101 TYR B N 1
ATOM 1934 C CA . TYR B 1 101 ? 7.734 -2.158 0.274 1 98.94 101 TYR B CA 1
ATOM 1935 C C . TYR B 1 101 ? 8.547 -3.42 0.016 1 98.94 101 TYR B C 1
ATOM 1937 O O . TYR B 1 101 ? 9.195 -3.947 0.926 1 98.94 101 TYR B O 1
ATOM 1945 N N . VAL B 1 102 ? 8.508 -3.922 -1.224 1 98.94 102 VAL B N 1
ATOM 1946 C CA . VAL B 1 102 ? 9.32 -5.082 -1.58 1 98.94 102 VAL B CA 1
ATOM 1947 C C . VAL B 1 102 ? 10.805 -4.742 -1.439 1 98.94 102 VAL B C 1
ATOM 1949 O O . VAL B 1 102 ? 11.562 -5.488 -0.814 1 98.94 102 VAL B O 1
ATOM 1952 N N . ILE B 1 103 ? 11.18 -3.623 -1.92 1 98.88 103 ILE B N 1
ATOM 1953 C CA . ILE B 1 103 ? 12.57 -3.191 -1.896 1 98.88 103 ILE B CA 1
ATOM 1954 C C . ILE B 1 103 ? 12.984 -2.873 -0.461 1 98.88 103 ILE B C 1
ATOM 1956 O O . ILE B 1 103 ? 14.047 -3.311 -0.004 1 98.88 103 ILE B O 1
ATOM 1960 N N . ALA B 1 104 ? 12.172 -2.135 0.277 1 98.88 104 ALA B N 1
ATOM 1961 C CA . ALA B 1 104 ? 12.477 -1.754 1.655 1 98.88 104 ALA B CA 1
ATOM 1962 C C . ALA B 1 104 ? 12.633 -2.984 2.543 1 98.88 104 ALA B C 1
ATOM 1964 O O . ALA B 1 104 ? 13.531 -3.033 3.389 1 98.88 104 ALA B O 1
ATOM 1965 N N . THR B 1 105 ? 11.734 -3.936 2.342 1 98.88 105 THR B N 1
ATOM 1966 C CA . THR B 1 105 ? 11.789 -5.156 3.137 1 98.88 105 THR B CA 1
ATOM 1967 C C . THR B 1 105 ? 13.047 -5.957 2.811 1 98.88 105 THR B C 1
ATOM 1969 O O . THR B 1 105 ? 13.719 -6.469 3.711 1 98.88 105 THR B O 1
ATOM 1972 N N . ALA B 1 106 ? 13.367 -6.051 1.526 1 98.75 106 ALA B N 1
ATOM 1973 C CA . ALA B 1 106 ? 14.586 -6.738 1.122 1 98.75 106 ALA B CA 1
ATOM 1974 C C . ALA B 1 106 ? 15.82 -6.086 1.748 1 98.75 106 ALA B C 1
ATOM 1976 O O . ALA B 1 106 ? 16.703 -6.777 2.26 1 98.75 106 ALA B O 1
ATOM 1977 N N . ASP B 1 107 ? 15.844 -4.812 1.688 1 98.69 107 ASP B N 1
ATOM 1978 C CA . ASP B 1 107 ? 16.953 -4.074 2.27 1 98.69 107 ASP B CA 1
ATOM 1979 C C . ASP B 1 107 ? 17.062 -4.336 3.77 1 98.69 107 ASP B C 1
ATOM 1981 O O . ASP B 1 107 ? 18.156 -4.578 4.285 1 98.69 107 ASP B O 1
ATOM 1985 N N . TYR B 1 108 ? 15.977 -4.25 4.445 1 98.56 108 TYR B N 1
ATOM 1986 C CA . TYR B 1 108 ? 15.938 -4.445 5.891 1 98.56 108 TYR B CA 1
ATOM 1987 C C . TYR B 1 108 ? 16.422 -5.84 6.262 1 98.56 108 TYR B C 1
ATOM 1989 O O . TYR B 1 108 ? 17.172 -6.004 7.238 1 98.56 108 TYR B O 1
ATOM 1997 N N . LEU B 1 109 ? 16.016 -6.812 5.488 1 97.75 109 LEU B N 1
ATOM 1998 C CA . LEU B 1 109 ? 16.328 -8.203 5.812 1 97.75 109 LEU B CA 1
ATOM 1999 C C . LEU B 1 109 ? 17.641 -8.633 5.18 1 97.75 109 LEU B C 1
ATOM 2001 O O . LEU B 1 109 ? 18.031 -9.797 5.281 1 97.75 109 LEU B O 1
ATOM 2005 N N . LYS B 1 110 ? 18.344 -7.707 4.508 1 97.56 110 LYS B N 1
ATOM 2006 C CA . LYS B 1 110 ? 19.594 -8 3.824 1 97.56 110 LYS B CA 1
ATOM 2007 C C . LYS B 1 110 ? 19.438 -9.18 2.867 1 97.56 110 LYS B C 1
ATOM 2009 O O . LYS B 1 110 ? 20.234 -10.117 2.896 1 97.56 110 LYS B O 1
ATOM 2014 N N . ASP B 1 111 ? 18.391 -9.07 2.092 1 97.31 111 ASP B N 1
ATOM 2015 C CA . ASP B 1 111 ? 18.047 -10.078 1.09 1 97.31 111 ASP B CA 1
ATOM 2016 C C . ASP B 1 111 ? 17.781 -9.43 -0.267 1 97.31 111 ASP B C 1
ATOM 2018 O O . ASP B 1 111 ? 18.156 -8.273 -0.494 1 97.31 111 ASP B O 1
ATOM 2022 N N . LYS B 1 112 ? 17.203 -10.117 -1.236 1 97.69 112 LYS B N 1
ATOM 2023 C CA . LYS B 1 112 ? 16.969 -9.617 -2.586 1 97.69 112 LYS B CA 1
ATOM 2024 C C . LYS B 1 112 ? 15.477 -9.391 -2.826 1 97.69 112 LYS B C 1
ATOM 2026 O O . LYS B 1 112 ? 14.633 -10.07 -2.234 1 97.69 112 LYS B O 1
ATOM 2031 N N . ALA B 1 113 ? 15.227 -8.445 -3.617 1 98.56 113 ALA B N 1
ATOM 2032 C CA . ALA B 1 113 ? 13.891 -8.203 -4.16 1 98.56 113 ALA B CA 1
ATOM 2033 C C . ALA B 1 113 ? 13.758 -8.773 -5.57 1 98.56 113 ALA B C 1
ATOM 2035 O O . ALA B 1 113 ? 14.523 -8.406 -6.469 1 98.56 113 ALA B O 1
ATOM 2036 N N . LEU B 1 114 ? 12.82 -9.609 -5.754 1 98 114 LEU B N 1
ATOM 2037 C CA . LEU B 1 114 ? 12.656 -10.266 -7.047 1 98 114 LEU B CA 1
ATOM 2038 C C . LEU B 1 114 ? 11.492 -9.656 -7.824 1 98 114 LEU B C 1
ATOM 2040 O O . LEU B 1 114 ? 10.352 -9.695 -7.367 1 98 114 LEU B O 1
ATOM 2044 N N . PHE B 1 115 ? 11.828 -9.148 -9.008 1 98.38 115 PHE B N 1
ATOM 2045 C CA . PHE B 1 115 ? 10.844 -8.477 -9.859 1 98.38 115 PHE B CA 1
ATOM 2046 C C . PHE B 1 115 ? 10.789 -9.125 -11.234 1 98.38 115 PHE B C 1
ATOM 2048 O O . PHE B 1 115 ? 11.75 -9.781 -11.656 1 98.38 115 PHE B O 1
ATOM 2055 N N . LYS B 1 116 ? 9.633 -8.977 -11.828 1 96 116 LYS B N 1
ATOM 2056 C CA . LYS B 1 116 ? 9.602 -9.039 -13.281 1 96 116 LYS B CA 1
ATOM 2057 C C . LYS B 1 116 ? 10.102 -7.742 -13.906 1 96 116 LYS B C 1
ATOM 2059 O O . LYS B 1 116 ? 9.891 -6.66 -13.352 1 96 116 LYS B O 1
ATOM 2064 N N . LYS B 1 117 ? 10.695 -7.828 -15.039 1 94.06 117 LYS B N 1
ATOM 2065 C CA . LYS B 1 117 ? 11.195 -6.613 -15.688 1 94.06 117 LYS B CA 1
ATOM 2066 C C . LYS B 1 117 ? 10.039 -5.719 -16.141 1 94.06 117 LYS B C 1
ATOM 2068 O O . LYS B 1 117 ? 9.336 -6.039 -17.094 1 94.06 117 LYS B O 1
ATOM 2073 N N . GLU B 1 118 ? 9.852 -4.738 -15.422 1 93.5 118 GLU B N 1
ATOM 2074 C CA . GLU B 1 118 ? 8.875 -3.707 -15.75 1 93.5 118 GLU B CA 1
ATOM 2075 C C . GLU B 1 118 ? 9.539 -2.344 -15.922 1 93.5 118 GLU B C 1
ATOM 2077 O O . GLU B 1 118 ? 10.531 -2.043 -15.25 1 93.5 118 GLU B O 1
ATOM 2082 N N . LYS B 1 119 ? 9 -1.567 -16.688 1 95.56 119 LYS B N 1
ATOM 2083 C CA . LYS B 1 119 ? 9.594 -0.298 -17.109 1 95.56 119 LYS B CA 1
ATOM 2084 C C . LYS B 1 119 ? 9.953 0.56 -15.891 1 95.56 119 LYS B C 1
ATOM 2086 O O . LYS B 1 119 ? 11.047 1.111 -15.82 1 95.56 119 LYS B O 1
ATOM 2091 N N . GLU B 1 120 ? 9.086 0.654 -14.969 1 95.88 120 GLU B N 1
ATOM 2092 C CA . GLU B 1 120 ? 9.273 1.53 -13.82 1 95.88 120 GLU B CA 1
ATOM 2093 C C . GLU B 1 120 ? 10.469 1.088 -12.977 1 95.88 120 GLU B C 1
ATOM 2095 O O . GLU B 1 120 ? 11.242 1.922 -12.5 1 95.88 120 GLU B O 1
ATOM 2100 N N . ILE B 1 121 ? 10.656 -0.227 -12.773 1 97.56 121 ILE B N 1
ATOM 2101 C CA . ILE B 1 121 ? 11.75 -0.755 -11.969 1 97.56 121 ILE B CA 1
ATOM 2102 C C . ILE B 1 121 ? 13.07 -0.612 -12.727 1 97.56 121 ILE B C 1
ATOM 2104 O O . ILE B 1 121 ? 14.078 -0.21 -12.148 1 97.56 121 ILE B O 1
ATOM 2108 N N . VAL B 1 122 ? 12.992 -0.871 -14.023 1 97.12 122 VAL B N 1
ATOM 2109 C CA . VAL B 1 122 ? 14.188 -0.79 -14.859 1 97.12 122 VAL B CA 1
ATOM 2110 C C . VAL B 1 122 ? 14.703 0.645 -14.883 1 97.12 122 VAL B C 1
ATOM 2112 O O . VAL B 1 122 ? 15.914 0.876 -14.781 1 97.12 122 VAL B O 1
ATOM 2115 N N . GLN B 1 123 ? 13.828 1.587 -14.945 1 97.56 123 GLN B N 1
ATOM 2116 C CA . GLN B 1 123 ? 14.195 2.996 -15.031 1 97.56 123 GLN B CA 1
ATOM 2117 C C . GLN B 1 123 ? 14.852 3.471 -13.734 1 97.56 123 GLN B C 1
ATOM 2119 O O . GLN B 1 123 ? 15.695 4.367 -13.75 1 97.56 123 GLN B O 1
ATOM 2124 N N . ALA B 1 124 ? 14.477 2.824 -12.609 1 97.69 124 ALA B N 1
ATOM 2125 C CA . ALA B 1 124 ? 14.992 3.254 -11.312 1 97.69 124 ALA B CA 1
ATOM 2126 C C . ALA B 1 124 ? 16.188 2.4 -10.883 1 97.69 124 ALA B C 1
ATOM 2128 O O . ALA B 1 124 ? 16.812 2.676 -9.859 1 97.69 124 ALA B O 1
ATOM 2129 N N . LEU B 1 125 ? 16.562 1.393 -11.625 1 97.88 125 LEU B N 1
ATOM 2130 C CA . LEU B 1 125 ? 17.469 0.32 -11.227 1 97.88 125 LEU B CA 1
ATOM 2131 C C . LEU B 1 125 ? 18.844 0.875 -10.859 1 97.88 125 LEU B C 1
ATOM 2133 O O . LEU B 1 125 ? 19.375 0.576 -9.789 1 97.88 125 LEU B O 1
ATOM 2137 N N . ASP B 1 126 ? 19.438 1.7 -11.703 1 97.56 126 ASP B N 1
ATOM 2138 C CA . ASP B 1 126 ? 20.781 2.211 -11.492 1 97.56 126 ASP B CA 1
ATOM 2139 C C . ASP B 1 126 ? 20.859 3.068 -10.234 1 97.56 126 ASP B C 1
ATOM 2141 O O . ASP B 1 126 ? 21.797 2.955 -9.453 1 97.56 126 ASP B O 1
ATOM 2145 N N . ARG B 1 127 ? 19.875 3.914 -10.008 1 97.88 127 ARG B N 1
ATOM 2146 C CA . ARG B 1 127 ? 19.844 4.785 -8.836 1 97.88 127 ARG B CA 1
ATOM 2147 C C . ARG B 1 127 ? 19.672 3.971 -7.555 1 97.88 127 ARG B C 1
ATOM 2149 O O . ARG B 1 127 ? 20.328 4.262 -6.543 1 97.88 127 ARG B O 1
ATOM 2156 N N . ILE B 1 128 ? 18.844 2.912 -7.656 1 98.31 128 ILE B N 1
ATOM 2157 C CA . ILE B 1 128 ? 18.625 2.051 -6.5 1 98.31 128 ILE B CA 1
ATOM 2158 C C . ILE B 1 128 ? 19.891 1.276 -6.176 1 98.31 128 ILE B C 1
ATOM 2160 O O . ILE B 1 128 ? 20.281 1.169 -5.012 1 98.31 128 ILE B O 1
ATOM 2164 N N . ARG B 1 129 ? 20.531 0.779 -7.176 1 97.75 129 ARG B N 1
ATOM 2165 C CA . ARG B 1 129 ? 21.766 0.021 -6.988 1 97.75 129 ARG B CA 1
ATOM 2166 C C . ARG B 1 129 ? 22.844 0.883 -6.34 1 97.75 129 ARG B C 1
ATOM 2168 O O . ARG B 1 129 ? 23.578 0.413 -5.477 1 97.75 129 ARG B O 1
ATOM 2175 N N . LYS B 1 130 ? 22.922 2.094 -6.754 1 97.81 130 LYS B N 1
ATOM 2176 C CA . LYS B 1 130 ? 23.922 3.016 -6.211 1 97.81 130 LYS B CA 1
ATOM 2177 C C . LYS B 1 130 ? 23.703 3.244 -4.719 1 97.81 130 LYS B C 1
ATOM 2179 O O . LYS B 1 130 ? 24.656 3.348 -3.955 1 97.81 130 LYS B O 1
ATOM 2184 N N . GLU B 1 131 ? 22.469 3.252 -4.344 1 97.19 131 GLU B N 1
ATOM 2185 C CA . GLU B 1 131 ? 22.156 3.621 -2.967 1 97.19 131 GLU B CA 1
ATOM 2186 C C . GLU B 1 131 ? 22.016 2.387 -2.08 1 97.19 131 GLU B C 1
ATOM 2188 O O . GLU B 1 131 ? 22.406 2.412 -0.91 1 97.19 131 GLU B O 1
ATOM 2193 N N . LEU B 1 132 ? 21.438 1.304 -2.643 1 97.75 132 LEU B N 1
ATOM 2194 C CA . LEU B 1 132 ? 21.062 0.174 -1.798 1 97.75 132 LEU B CA 1
ATOM 2195 C C . LEU B 1 132 ? 21.859 -1.068 -2.17 1 97.75 132 LEU B C 1
ATOM 2197 O O . LEU B 1 132 ? 21.703 -2.121 -1.548 1 97.75 132 LEU B O 1
ATOM 2201 N N . GLY B 1 133 ? 22.703 -0.906 -3.203 1 97.19 133 GLY B N 1
ATOM 2202 C CA . GLY B 1 133 ? 23.438 -2.064 -3.689 1 97.19 133 GLY B CA 1
ATOM 2203 C C . GLY B 1 133 ? 22.625 -2.932 -4.633 1 97.19 133 GLY B C 1
ATOM 2204 O O . GLY B 1 133 ? 21.594 -2.506 -5.133 1 97.19 133 GLY B O 1
ATOM 2205 N N . ASP B 1 134 ? 23.141 -4.105 -4.906 1 97.25 134 ASP B N 1
ATOM 2206 C CA . ASP B 1 134 ? 22.5 -5.02 -5.844 1 97.25 134 ASP B CA 1
ATOM 2207 C C . ASP B 1 134 ? 21.359 -5.797 -5.172 1 97.25 134 ASP B C 1
ATOM 2209 O O . ASP B 1 134 ? 21.391 -7.031 -5.133 1 97.25 134 ASP B O 1
ATOM 2213 N N . ILE B 1 135 ? 20.391 -5.066 -4.848 1 98.19 135 ILE B N 1
ATOM 2214 C CA . ILE B 1 135 ? 19.312 -5.641 -4.047 1 98.19 135 ILE B CA 1
ATOM 2215 C C . ILE B 1 135 ? 18.219 -6.184 -4.965 1 98.19 135 ILE B C 1
ATOM 2217 O O . ILE B 1 135 ? 17.406 -7.023 -4.551 1 98.19 135 ILE B O 1
ATOM 2221 N N . ILE B 1 136 ? 18.172 -5.738 -6.191 1 98.31 136 ILE B N 1
ATOM 2222 C CA . ILE B 1 136 ? 17.109 -6.094 -7.113 1 98.31 136 ILE B CA 1
ATOM 2223 C C . ILE B 1 136 ? 17.562 -7.238 -8.016 1 98.31 136 ILE B C 1
ATOM 2225 O O . ILE B 1 136 ? 18.672 -7.203 -8.562 1 98.31 136 ILE B O 1
ATOM 2229 N N . SER B 1 137 ? 16.797 -8.211 -8.102 1 97.62 137 SER B N 1
ATOM 2230 C CA . SER B 1 137 ? 16.938 -9.312 -9.039 1 97.62 137 SER B CA 1
ATOM 2231 C C . SER B 1 137 ? 15.734 -9.43 -9.961 1 97.62 137 SER B C 1
ATOM 2233 O O . SER B 1 137 ? 14.617 -9.078 -9.57 1 97.62 137 SER B O 1
ATOM 2235 N N . PHE B 1 138 ? 15.992 -9.891 -11.141 1 97.31 138 PHE B N 1
ATOM 2236 C CA . PHE B 1 138 ? 14.914 -10.102 -12.094 1 97.31 138 PHE B CA 1
ATOM 2237 C C . PHE B 1 138 ? 14.734 -11.586 -12.398 1 97.31 138 PHE B C 1
ATOM 2239 O O . PHE B 1 138 ? 15.719 -12.328 -12.453 1 97.31 138 PHE B O 1
ATOM 2246 N N . ILE B 1 139 ? 13.539 -11.953 -12.688 1 94.94 139 ILE B N 1
ATOM 2247 C CA . ILE B 1 139 ? 13.227 -13.367 -12.898 1 94.94 139 ILE B CA 1
ATOM 2248 C C . ILE B 1 139 ? 13.828 -13.836 -14.219 1 94.94 139 ILE B C 1
ATOM 2250 O O . ILE B 1 139 ? 14.062 -15.031 -14.414 1 94.94 139 ILE B O 1
ATOM 2254 N N . ASP B 1 140 ? 14.008 -12.938 -15.164 1 87.75 140 ASP B N 1
ATOM 2255 C CA . ASP B 1 140 ? 14.555 -13.328 -16.453 1 87.75 140 ASP B CA 1
ATOM 2256 C C . ASP B 1 140 ? 16.016 -13.758 -16.328 1 87.75 140 ASP B C 1
ATOM 2258 O O . ASP B 1 140 ? 16.578 -14.328 -17.266 1 87.75 140 ASP B O 1
ATOM 2262 N N . LYS B 1 141 ? 16.688 -13.477 -15.25 1 75.38 141 LYS B N 1
ATOM 2263 C CA . LYS B 1 141 ? 18.094 -13.844 -15.078 1 75.38 141 LYS B CA 1
ATOM 2264 C C . LYS B 1 141 ? 18.219 -15.211 -14.414 1 75.38 141 LYS B C 1
ATOM 2266 O O . LYS B 1 141 ? 17.359 -15.602 -13.617 1 75.38 141 LYS B O 1
#

Foldseek 3Di:
DEEALQLLLLCVVPPDPCNVVSVCVLQVQDAYEYEPLRLVVLLVVQLVVCVVVVHPVSNVVSVVSSVVSVVRYYYDDDDPQLVVQLVVCCVVQVDDSSLSSQQSVLLVVVAAYEDADDPSCVVCVVVCCVPRNRRYDYSVD/DEEALQLLLLCVVPPDPCNVVSVCVLQVQDAYEYEPLRLVVLLVVQLVVCVVVVHPVSNVVSVVSSVVSVVRYYYDDDDPQLVVQLVVCCVVQVDDSSLSSQQSVLLVVVAAYEDADDPSCVVCVVVCCVPRNRRYDYSVD

Organism: Acidianus infernus (NCBI:txid12915)

Solvent-accessible surface area (backbone atoms only — not comparable to full-atom values): 14566 Å² total; per-residue (Å²): 64,25,44,33,48,70,39,59,52,25,52,75,32,78,87,44,95,48,12,67,60,39,41,49,52,51,65,66,65,47,78,39,28,28,44,52,59,34,53,19,46,43,44,30,49,41,24,51,52,32,43,74,72,66,41,91,57,15,66,58,52,21,51,51,48,54,54,52,47,60,75,45,35,46,69,51,84,84,50,70,67,35,32,52,41,16,12,50,46,26,55,74,62,66,44,58,62,63,58,22,43,35,46,24,45,10,59,73,68,73,42,32,18,36,33,50,94,39,70,65,58,62,75,36,41,68,65,45,31,73,74,68,38,88,32,72,44,48,68,92,105,64,24,46,34,47,69,39,58,52,26,52,74,31,78,89,42,93,48,13,67,60,40,40,50,52,51,65,65,66,47,76,39,29,28,42,52,59,34,53,18,46,43,44,30,49,41,24,52,52,32,44,74,72,66,41,91,57,15,66,59,52,23,52,49,49,53,52,52,46,60,74,45,36,45,70,51,86,85,50,71,68,34,31,52,41,16,12,49,44,27,54,73,60,66,46,60,62,62,59,23,43,32,46,24,45,10,58,73,67,73,42,32,18,36,32,51,94,38,70,66,57,62,74,39,41,68,64,44,33,74,73,68,38,87,31,71,42,48,67,92,107

Secondary structure (DSSP, 8-state):
-EEPHHHHGGGT-TTSTTHHHHHHHHHTT---EE-HHHHHHHHHHHHHHHHHTT-TTHHHHHHHHHHHHHHHSEEPP--HHHHHHHHHHHHHH---HHHHHHHHHHHHTT--EEE---HHHHHHHHHHHHHH-S-EEETT-/-EEPHHHHHTTT-TTSTTHHHHHHHHHTT---EE-HHHHHHHHHHHHHHHHHTT-TTHHHHHHHHHHHHHHHSEEPP--HHHHHHHHHHHHHH---HHHHHHHHHHHHTT--EEE---HHHHHHHHHHHHHH-S-EEETT-

InterPro domains:
  IPR002716 PIN domain [PF01850] (1-116)
  IPR029060 PIN-like domain superfamily [SSF88723] (1-112)